Protein 3VN0 (pdb70)

Foldseek 3Di:
DVVVVVVVVVVVVVVVVVVVVVVVVVVVVVVVVVVVVVVVCVVVVNVD/DVVVVVVVVVVVVVVVVVVVVVVVVVVVVVVVVVVVVVVVCVVVPNDPD/DVCVVVVVVVVVVVVVVVVVVVVVVVVVVVVVVVVVVCVVCVVVVNNDD/DVVVVVVVVVVVVVVVVVVVVVVVVVVVVVVVVVVVVVVVCVVVVND

B-factor: mean 20.63, std 8.12, range [6.59, 57.34]

Solvent-accessible surface area: 14002 Å² total; per-residue (Å²): 83,40,108,183,97,4,123,128,33,88,82,50,32,99,99,33,34,46,55,14,113,19,9,84,51,21,12,68,68,40,82,92,77,19,80,155,20,50,110,75,2,148,132,77,51,63,113,108,89,55,117,182,69,17,92,156,18,98,110,61,12,101,111,35,43,61,86,18,119,125,25,78,145,21,12,59,98,36,49,103,50,25,112,122,0,48,128,50,2,138,121,73,59,78,81,66,205,82,60,107,134,42,46,73,116,5,109,93,52,12,106,123,37,45,67,77,8,117,118,25,68,131,44,9,36,100,44,75,105,54,23,87,132,2,47,109,55,0,145,144,63,59,56,87,52,201,75,49,103,164,83,20,95,132,22,98,98,54,32,104,114,23,36,50,72,10,109,18,26,72,44,18,12,62,63,32,96,86,66,21,74,142,24,47,135,69,0,163,150,68,71,63,128

Secondary structure (DSSP, 8-state):
-HHHHHHHHHHHHHHHHHHHHHHHHHHHHHHHHHHHHHHHHHHTT---/--TTHHHHHHHHHHHHHHHHHHHHHHHHHHHHHHHHHHHHHHHTT-S--/-HHHHHHHHHHHHHHHHHHHHHHHHHHHHHHHHHHHHHHHHHHTTSS--/-HHHHHHHHHHHHHHHHHHHHHHHHHHHHHHHHHHHHHHHHHHTT--

Structure (mmCIF, N/CA/C/O backbone):
data_3VN0
#
_entry.id   3VN0
#
_cell.length_a   40.126
_cell.length_b   53.868
_cell.length_c   81.413
_cell.angle_alpha   90.00
_cell.angle_beta   90.00
_cell.angle_gamma   90.00
#
_symmetry.space_group_name_H-M   'P 21 21 21'
#
loop_
_entity.id
_entity.type
_entity.pdbx_description
1 polymer 'Voltage-gated hydrogen channel 1'
2 water water
#
loop_
_atom_site.group_PDB
_atom_site.id
_atom_site.type_symbol
_atom_site.label_atom_id
_atom_site.label_alt_id
_atom_site.label_comp_id
_atom_site.label_asym_id
_atom_site.label_entity_id
_atom_site.label_seq_id
_atom_site.pdbx_PDB_ins_code
_atom_site.Cartn_x
_atom_site.Cartn_y
_atom_site.Cartn_z
_atom_site.occupancy
_atom_site.B_iso_or_equiv
_atom_site.auth_seq_id
_atom_site.auth_comp_id
_atom_site.auth_asym_id
_atom_site.auth_atom_id
_atom_site.pdbx_PDB_model_num
ATOM 1 N N . GLY A 1 1 ? 46.724 60.566 1.664 1.00 26.36 219 GLY A N 1
ATOM 2 C C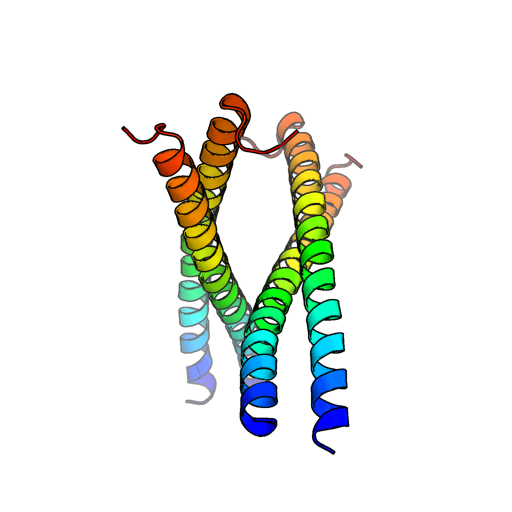A . GLY A 1 1 ? 45.693 60.551 0.600 1.00 24.32 219 GLY A CA 1
ATOM 3 C C . GLY A 1 1 ? 45.050 59.187 0.616 1.00 25.92 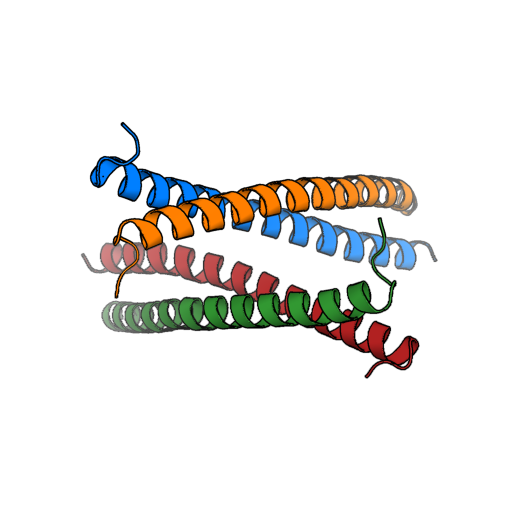219 GLY A C 1
ATOM 4 O O . GLY A 1 1 ? 45.023 58.465 1.662 1.00 23.03 219 GLY A O 1
ATOM 5 N N . SER A 1 2 ? 44.534 58.820 -0.547 1.00 27.10 220 SER A N 1
ATOM 6 C CA . SER A 1 2 ? 43.845 57.573 -0.721 1.00 25.54 220 SER A CA 1
ATOM 7 C C . SER A 1 2 ? 44.744 56.408 -0.415 1.00 24.91 220 SER A C 1
ATOM 8 O O . SER A 1 2 ? 44.228 55.456 0.142 1.00 22.48 220 SER A O 1
ATOM 12 N N . GLU A 1 3 ? 46.054 56.401 -0.698 1.00 24.36 221 GLU A N 1
ATOM 13 C CA . GLU A 1 3 ? 46.870 55.221 -0.440 1.00 23.72 221 GLU A CA 1
ATOM 14 C C . GLU A 1 3 ? 46.944 54.908 1.070 1.00 23.00 221 GLU A C 1
ATOM 15 O O . GLU A 1 3 ? 46.846 53.740 1.506 1.00 20.36 221 GLU A O 1
ATOM 26 N N . ARG A 1 4 ? 47.028 55.941 1.908 1.00 20.67 222 ARG A N 1
ATOM 27 C CA . ARG A 1 4 ? 46.991 55.742 3.359 1.00 22.17 222 ARG A CA 1
ATOM 28 C C . ARG A 1 4 ? 45.644 55.280 3.901 1.00 18.24 222 ARG A C 1
ATOM 29 O O . ARG A 1 4 ? 45.616 54.417 4.814 1.00 18.62 222 ARG A O 1
ATOM 37 N N . GLN A 1 5 ? 44.572 55.760 3.308 1.00 18.07 223 GLN A N 1
ATOM 38 C CA . GLN A 1 5 ? 43.239 55.334 3.706 1.00 18.07 223 GLN A CA 1
ATOM 39 C C . GLN A 1 5 ? 43.097 53.869 3.345 1.00 16.57 223 GLN A C 1
ATOM 40 O O . GLN A 1 5 ? 42.505 53.095 4.110 1.00 14.75 223 GLN A O 1
ATOM 46 N N . ILE A 1 6 ? 43.546 53.496 2.135 1.00 15.08 224 ILE A N 1
ATOM 47 C CA . ILE A 1 6 ? 43.461 52.109 1.709 1.00 15.27 224 ILE A CA 1
ATOM 48 C C . ILE A 1 6 ? 44.263 51.215 2.622 1.00 14.99 224 ILE A C 1
ATOM 49 O O . ILE A 1 6 ? 43.782 50.126 3.027 1.00 13.96 224 ILE A O 1
ATOM 54 N N . LEU A 1 7 ? 45.494 51.578 3.032 1.00 15.08 225 LEU A N 1
ATOM 55 C C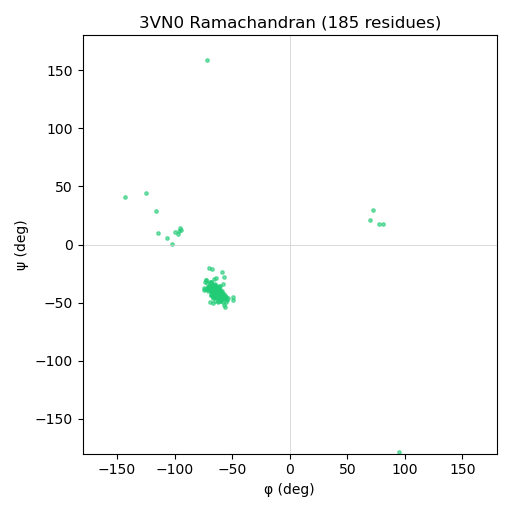A . LEU A 1 7 ? 46.275 50.735 3.893 1.00 14.80 225 LEU A CA 1
ATOM 56 C C . LEU A 1 7 ? 45.579 50.488 5.260 1.00 13.49 225 LEU A C 1
ATOM 57 O O . LEU A 1 7 ? 45.582 49.353 5.770 1.00 14.09 225 LEU A O 1
ATOM 62 N N . ARG A 1 8 ? 44.978 51.536 5.800 1.00 14.03 226 ARG A N 1
ATOM 63 C CA . ARG A 1 8 ? 44.243 51.421 7.028 1.00 14.32 226 ARG A CA 1
ATOM 64 C C . ARG A 1 8 ? 43.018 50.539 6.870 1.00 12.89 226 ARG A C 1
ATOM 65 O O . ARG A 1 8 ? 42.754 49.687 7.749 1.00 12.72 226 ARG A O 1
ATOM 73 N N . LEU A 1 9 ? 42.280 50.655 5.757 1.00 12.05 227 LEU A N 1
ATOM 74 C CA . LEU A 1 9 ? 41.158 49.785 5.553 1.00 12.45 227 LEU A CA 1
ATOM 75 C C . LEU A 1 9 ? 41.578 48.354 5.414 1.00 12.11 227 LEU A C 1
ATOM 76 O O . LEU A 1 9 ? 40.858 47.455 5.888 1.00 12.09 227 LEU A O 1
ATOM 81 N N . LYS A 1 10 ? 42.736 48.072 4.786 1.00 12.20 228 LYS A N 1
ATOM 82 C CA . LYS A 1 10 ? 43.231 46.726 4.664 1.00 11.95 228 LYS A CA 1
ATOM 83 C C . LYS A 1 10 ? 43.678 46.153 6.019 1.00 12.01 228 LYS A C 1
ATOM 84 O O . LYS A 1 10 ? 43.423 44.990 6.290 1.00 13.39 228 LYS A O 1
ATOM 90 N N . GLN A 1 11 ? 44.248 46.995 6.863 1.00 12.78 229 GLN A N 1
ATOM 91 C CA . GLN A 1 11 ? 44.622 46.570 8.220 1.00 12.36 229 GLN A CA 1
ATOM 92 C C . GLN A 1 11 ? 43.371 46.161 9.001 1.00 12.20 229 GLN A C 1
ATOM 93 O O . GLN A 1 11 ? 43.324 45.114 9.638 1.00 12.59 229 GLN A O 1
ATOM 99 N N . ILE A 1 12 ? 42.336 47.031 8.954 1.00 11.12 230 ILE A N 1
ATOM 100 C CA . ILE A 1 12 ? 41.081 46.697 9.660 1.00 11.69 230 ILE A CA 1
ATOM 101 C C . ILE A 1 12 ? 40.517 45.426 9.064 1.00 11.65 230 ILE A C 1
ATOM 102 O O . ILE A 1 12 ? 40.022 44.527 9.805 1.00 11.20 230 ILE A O 1
ATOM 107 N N . ASN A 1 13 ? 40.486 45.291 7.751 1.00 11.30 231 ASN A N 1
ATOM 108 C CA . ASN A 1 13 ? 39.982 44.103 7.119 1.00 11.83 231 ASN A CA 1
ATOM 109 C C . ASN A 1 13 ? 40.696 42.821 7.602 1.00 12.36 231 ASN A C 1
ATOM 110 O O . ASN A 1 13 ? 40.005 41.835 7.936 1.00 11.97 231 ASN A O 1
ATOM 115 N N . ILE A 1 14 ? 42.040 42.823 7.656 1.00 12.99 232 ILE A N 1
ATOM 116 C CA . ILE A 1 14 ? 42.659 41.592 8.128 1.00 12.97 232 ILE A CA 1
ATOM 117 C C . ILE A 1 14 ? 42.361 41.380 9.600 1.00 13.56 232 ILE A C 1
ATOM 118 O O . ILE A 1 14 ? 42.249 40.197 10.019 1.00 13.80 232 ILE A O 1
ATOM 127 N N . GLN A 1 15 ? 42.228 42.418 10.433 1.00 13.00 233 GLN A N 1
ATOM 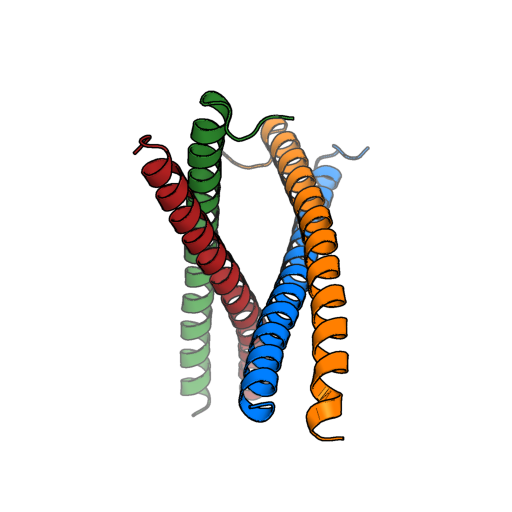128 C CA . GLN A 1 15 ? 41.902 42.196 11.875 1.00 13.42 233 GLN A CA 1
ATOM 129 C C . GLN A 1 15 ? 40.553 41.561 11.934 1.00 11.79 233 GLN A C 1
ATOM 130 O O . GLN A 1 15 ? 40.363 40.587 12.678 1.00 12.33 233 GLN A O 1
ATOM 136 N N . LEU A 1 16 ? 39.558 42.016 11.165 1.00 10.89 234 LEU A N 1
ATOM 137 C CA . LEU A 1 16 ? 38.237 41.410 11.206 1.00 11.22 234 LEU A CA 1
ATOM 138 C C . LEU A 1 16 ? 38.265 39.969 10.692 1.00 11.16 234 LEU A C 1
ATOM 139 O O . LEU A 1 16 ? 37.616 39.109 11.318 1.00 11.54 234 LEU A O 1
ATOM 144 N N . ALA A 1 17 ? 38.962 39.707 9.586 1.00 10.90 235 ALA A N 1
ATOM 145 C CA . ALA A 1 17 ? 38.988 38.389 9.034 1.00 11.89 235 ALA A CA 1
ATOM 146 C C . ALA A 1 17 ? 39.669 37.444 10.015 1.00 11.78 235 ALA A C 1
ATOM 147 O O . ALA A 1 17 ? 39.255 36.273 10.138 1.00 12.00 235 ALA A O 1
ATOM 149 N N . THR A 1 18 ? 40.669 37.928 10.755 1.00 11.54 236 THR A N 1
ATOM 150 C CA . THR A 1 18 ? 41.353 37.067 11.732 1.00 12.54 236 THR A CA 1
ATOM 151 C C . THR A 1 18 ? 40.441 36.756 12.829 1.00 12.58 236 THR A C 1
ATOM 152 O O . THR A 1 18 ? 40.399 35.631 13.362 1.00 12.22 236 THR A O 1
ATOM 156 N N . LYS A 1 19 ? 39.681 37.706 13.341 1.00 12.36 237 LYS A N 1
ATOM 157 C CA . LYS A 1 19 ? 38.738 37.427 14.392 1.00 11.92 237 LYS A CA 1
ATOM 158 C C . LYS A 1 19 ? 37.678 36.448 13.963 1.00 11.27 237 LYS A C 1
ATOM 159 O O . LYS A 1 19 ? 37.321 35.528 14.741 1.00 11.73 237 LYS A O 1
ATOM 165 N N . ILE A 1 20 ? 37.171 36.524 12.742 1.00 11.22 238 ILE A N 1
ATOM 166 C CA . ILE A 1 20 ? 36.208 35.547 12.243 1.00 11.60 238 ILE A CA 1
ATOM 167 C C . ILE A 1 20 ? 36.857 34.174 12.195 1.00 11.07 238 ILE A C 1
ATOM 168 O O . ILE A 1 20 ? 36.208 33.209 12.658 1.00 12.37 238 ILE A O 1
ATOM 173 N N . GLN A 1 21 ? 38.062 34.066 11.718 1.00 11.19 239 GLN A N 1
ATOM 174 C CA . GLN A 1 21 ? 38.695 32.721 11.704 1.00 12.29 239 GLN A CA 1
ATOM 175 C C . GLN A 1 21 ? 38.839 32.232 13.091 1.00 12.69 239 GLN A C 1
ATOM 176 O O . GLN A 1 21 ? 38.651 31.000 13.331 1.00 12.76 239 GLN A O 1
ATOM 182 N N . HIS A 1 22 ? 39.164 33.067 14.059 1.00 11.35 240 HIS A N 1
ATOM 183 C CA . HIS A 1 22 ? 39.267 32.589 15.427 1.00 11.93 240 HIS A CA 1
ATOM 184 C C . HIS A 1 22 ? 37.935 32.144 15.918 1.00 12.13 240 HIS A C 1
ATOM 185 O O . HIS A 1 22 ? 37.860 31.057 16.605 1.00 12.97 240 HIS A O 1
ATOM 192 N N . LEU A 1 23 ? 36.852 32.901 15.781 1.00 11.31 241 LEU A N 1
ATOM 193 C CA . LEU A 1 23 ? 35.582 32.451 16.241 1.00 12.38 241 LEU A CA 1
ATOM 194 C C . LEU A 1 23 ? 35.120 31.186 15.528 1.00 11.66 241 LEU A C 1
ATOM 195 O O . LEU A 1 23 ? 34.471 30.341 16.208 1.00 13.12 241 LEU A O 1
ATOM 200 N N . GLU A 1 24 ? 35.387 30.986 14.268 1.00 11.85 242 GLU A N 1
ATOM 201 C CA . GLU A 1 24 ? 34.977 29.732 13.644 1.00 12.06 242 GLU A CA 1
ATOM 202 C C . GLU A 1 24 ? 35.775 28.628 14.267 1.00 12.13 242 GLU A C 1
ATOM 203 O O . GLU A 1 24 ? 35.230 27.518 14.517 1.00 12.55 242 GLU A O 1
ATOM 209 N N . PHE A 1 25 ? 37.098 28.774 14.470 1.00 11.68 243 PHE A N 1
ATOM 210 C CA . PHE A 1 25 ? 37.883 27.700 15.079 1.00 10.75 243 PHE A CA 1
ATOM 211 C C . PHE A 1 25 ? 37.418 27.424 16.499 1.00 11.59 243 PHE A C 1
ATOM 212 O O . PHE A 1 25 ? 37.179 26.232 16.845 1.00 11.84 243 PHE A O 1
ATOM 220 N N . SER A 1 26 ? 37.199 28.440 17.313 1.00 12.39 244 SER A N 1
ATOM 221 C CA . SER A 1 26 ? 36.781 28.206 18.699 1.00 13.47 244 SER A CA 1
ATOM 222 C C . SER A 1 26 ? 35.413 27.646 18.787 1.00 13.13 244 SER A C 1
ATOM 223 O O . SER A 1 26 ? 35.142 26.803 19.675 1.00 14.80 244 SER A O 1
ATOM 228 N N . SER A 1 27 ? 34.537 27.979 17.896 1.00 14.02 245 SER A N 1
ATOM 229 C CA . SER A 1 27 ? 33.197 27.441 17.929 1.00 15.24 245 SER A CA 1
ATOM 230 C C . SER A 1 27 ? 33.217 25.992 17.578 1.00 13.14 245 SER A C 1
ATOM 231 O O . SER A 1 27 ? 32.445 25.203 18.193 1.00 13.28 245 SER A O 1
ATOM 234 N N . SER A 1 28 ? 34.066 25.561 16.654 1.00 13.19 246 SER A N 1
ATOM 235 C CA . SER A 1 28 ? 34.171 24.163 16.327 1.00 12.73 246 SER A CA 1
ATOM 236 C C . SER A 1 28 ? 34.780 23.400 17.487 1.00 12.06 246 SER A C 1
ATOM 237 O O . SER A 1 28 ? 34.314 22.280 17.805 1.00 12.40 246 SER A O 1
ATOM 240 N N . GLU A 1 29 ? 35.744 23.951 18.189 1.00 11.60 247 GLU A N 1
ATOM 241 C CA . GLU A 1 29 ? 36.233 23.324 19.389 1.00 11.97 247 GLU A CA 1
ATOM 242 C C . GLU A 1 29 ? 35.131 23.132 20.406 1.00 12.17 247 GLU A C 1
ATOM 243 O O . GLU A 1 29 ? 35.035 22.091 21.075 1.00 12.41 247 GLU A O 1
ATOM 249 N N . LYS A 1 30 ? 34.279 24.116 20.584 1.00 12.24 248 LYS A N 1
ATOM 250 C CA . LYS A 1 30 ? 33.165 24.035 21.539 1.00 12.78 248 LYS A CA 1
ATOM 251 C C . LYS A 1 30 ? 32.194 22.964 21.123 1.00 13.10 248 LYS A C 1
ATOM 252 O O . LYS A 1 30 ? 31.688 22.260 21.990 1.00 12.47 248 LYS A O 1
ATOM 258 N N . GLU A 1 31 ? 31.924 22.802 19.828 1.00 11.98 249 GLU A N 1
ATOM 259 C CA . GLU A 1 31 ? 31.006 21.736 19.383 1.00 12.46 249 GLU A CA 1
ATOM 260 C C . GLU A 1 31 ? 31.609 20.409 19.706 1.00 13.19 249 GLU A C 1
ATOM 261 O O . GLU A 1 31 ? 30.904 19.462 20.085 1.00 13.62 249 GLU A O 1
ATOM 272 N N . GLN A 1 32 ? 32.945 20.240 19.611 1.00 12.46 250 GLN A N 1
ATOM 273 C CA . GLN A 1 32 ? 33.554 19.006 19.985 1.00 12.79 250 GLN A CA 1
ATOM 274 C C . GLN A 1 32 ? 33.475 18.758 21.495 1.00 12.42 250 GLN A C 1
ATOM 275 O O . GLN A 1 32 ? 33.188 17.638 21.932 1.00 13.21 250 GLN A O 1
ATOM 286 N N . GLU A 1 33 ? 33.664 19.798 22.293 1.00 12.98 251 GLU A N 1
ATOM 287 C CA . GLU A 1 33 ? 33.509 19.706 23.750 1.00 12.80 251 GLU A CA 1
ATOM 288 C C . GLU A 1 33 ? 32.059 19.258 24.071 1.00 12.77 251 GLU A C 1
ATOM 289 O O . GLU A 1 33 ? 31.841 18.354 24.910 1.00 13.30 251 GLU A O 1
ATOM 295 N N . ILE A 1 34 ? 31.044 19.818 23.385 1.00 11.94 252 ILE A N 1
ATOM 296 C CA . ILE A 1 34 ? 29.628 19.426 23.594 1.00 12.38 252 ILE A CA 1
ATOM 297 C C . ILE A 1 34 ? 29.459 17.938 23.239 1.00 13.37 252 ILE A C 1
ATOM 298 O O . ILE A 1 34 ? 28.823 17.197 24.004 1.00 13.41 252 ILE A O 1
ATOM 303 N N . GLU A 1 35 ? 29.998 17.471 22.113 1.00 12.29 253 GLU A N 1
ATOM 304 C CA . GLU A 1 35 ? 29.878 16.077 21.709 1.00 12.17 253 GLU A CA 1
ATOM 305 C C . GLU A 1 35 ? 30.494 15.199 22.795 1.00 12.29 253 GLU A C 1
ATOM 306 O O . GLU A 1 35 ? 29.874 14.215 23.229 1.00 13.85 253 GLU A O 1
ATOM 312 N N . ARG A 1 36 ? 31.634 15.552 23.332 1.00 13.83 254 ARG A N 1
ATOM 313 C CA . ARG A 1 36 ? 32.247 14.703 24.343 1.00 14.87 254 ARG A CA 1
ATOM 314 C C . ARG A 1 36 ? 31.455 14.688 25.620 1.00 13.24 254 ARG A C 1
ATOM 315 O O . ARG A 1 36 ? 31.315 13.628 26.270 1.00 14.17 254 ARG A O 1
ATOM 337 N N . LEU A 1 37 ? 30.902 15.792 26.047 1.00 14.22 255 LEU A N 1
ATOM 338 C CA . LEU A 1 37 ? 30.048 15.854 27.240 1.00 14.13 255 LEU A CA 1
ATOM 339 C C . LEU A 1 37 ? 28.758 15.057 27.026 1.00 14.31 255 LEU A C 1
ATOM 340 O O . LEU A 1 37 ? 28.314 14.262 27.915 1.00 15.14 255 LEU A O 1
ATOM 345 N N . ASN A 1 38 ? 28.181 15.152 25.837 1.00 14.67 256 ASN A N 1
ATOM 346 C CA . ASN A 1 38 ? 26.987 14.359 25.535 1.00 14.88 256 ASN A CA 1
ATOM 347 C C . ASN A 1 38 ? 27.304 12.890 25.563 1.00 15.72 256 ASN A C 1
ATOM 348 O O . ASN A 1 38 ? 26.461 12.104 26.076 1.00 16.18 256 ASN A O 1
ATOM 353 N N . LYS A 1 39 ? 28.467 12.470 25.071 1.00 15.13 257 LYS A N 1
ATOM 354 C CA . LYS A 1 39 ? 28.790 11.026 25.055 1.00 16.82 257 LYS A CA 1
ATOM 355 C C . LYS A 1 39 ? 28.938 10.580 26.495 1.00 17.61 257 LYS A C 1
ATOM 356 O O . LYS A 1 39 ? 28.476 9.468 26.875 1.00 19.08 257 LYS A O 1
ATOM 362 N N . LEU A 1 40 ? 29.549 11.344 27.371 1.00 15.86 258 LEU A N 1
ATOM 363 C CA . LEU A 1 40 ? 29.673 10.906 28.737 1.00 17.88 258 LEU A CA 1
ATOM 364 C C . LEU A 1 40 ? 28.306 10.830 29.402 1.00 18.06 258 LEU A C 1
ATOM 365 O O . LEU A 1 40 ? 28.039 9.842 30.130 1.00 17.50 258 LEU A O 1
ATOM 370 N N . LEU A 1 41 ? 27.356 11.730 29.113 1.00 16.90 259 LEU A N 1
ATOM 371 C CA . LEU A 1 41 ? 26.011 11.635 29.678 1.00 17.87 259 LEU A CA 1
ATOM 372 C C . LEU A 1 41 ? 25.287 10.404 29.153 1.00 18.60 259 LEU A C 1
ATOM 373 O O . LEU A 1 41 ? 24.625 9.655 29.962 1.00 19.31 259 LEU A O 1
ATOM 378 N N . LYS A 1 42 ? 25.405 10.126 27.868 1.00 18.45 260 LYS A N 1
ATOM 379 C CA . LYS A 1 42 ? 24.724 8.970 27.283 1.00 19.85 260 LYS A CA 1
ATOM 380 C C . LYS A 1 42 ? 25.296 7.762 28.038 1.00 20.34 260 LYS A C 1
ATOM 381 O O . LYS A 1 42 ? 24.520 6.815 28.404 1.00 20.96 260 LYS A O 1
ATOM 387 N N . GLN A 1 43 ? 26.602 7.669 28.230 1.00 19.71 261 GLN A N 1
ATOM 388 C CA . GLN A 1 43 ? 27.284 6.426 28.752 1.00 22.34 261 GLN A CA 1
ATOM 389 C C . GLN A 1 43 ? 26.837 6.203 30.141 1.00 22.81 261 GLN A C 1
ATOM 390 O O . GLN A 1 43 ? 26.819 5.016 30.551 1.00 25.90 261 GLN A O 1
ATOM 396 N N . ASN A 1 44 ? 26.487 7.235 30.902 1.00 22.95 262 ASN A N 1
ATOM 397 C CA . ASN A 1 44 ? 26.057 7.082 32.257 1.00 22.00 262 ASN A CA 1
ATOM 398 C C . ASN A 1 44 ? 24.554 7.021 32.452 1.00 24.75 262 ASN A C 1
ATOM 399 O O . ASN A 1 44 ? 24.046 7.171 33.593 1.00 26.70 262 ASN A O 1
ATOM 404 N N . GLY A 1 45 ? 23.830 6.817 31.341 1.00 24.15 263 GLY A N 1
ATOM 405 C CA . GLY A 1 45 ? 22.358 6.643 31.334 1.00 25.24 263 GLY A CA 1
ATOM 406 C C . GLY A 1 45 ? 21.555 7.919 31.616 1.00 24.43 263 GLY A C 1
ATOM 407 O O . GLY A 1 45 ? 20.381 7.853 32.027 1.00 26.24 263 GLY A O 1
ATOM 408 N N . LEU A 1 46 ? 22.092 9.081 31.243 1.00 22.13 264 LEU A N 1
ATOM 409 C CA . LEU A 1 46 ? 21.430 10.393 31.490 1.00 22.90 264 LEU A CA 1
ATOM 410 C C . LEU A 1 46 ? 20.871 10.968 30.191 1.00 22.48 264 LEU A C 1
ATOM 411 O O . LEU A 1 46 ? 20.445 12.162 30.176 1.00 23.87 264 LEU A O 1
ATOM 416 N N . LEU A 1 47 ? 20.953 10.206 29.117 1.00 23.07 265 LEU A N 1
ATOM 417 C CA . LEU A 1 47 ? 20.387 10.709 27.846 1.00 25.54 265 LEU A CA 1
ATOM 418 C C . LEU A 1 47 ? 19.377 9.638 27.354 1.00 28.58 265 LEU A C 1
ATOM 419 O O . LEU A 1 47 ? 19.331 9.305 26.198 1.00 31.00 265 LEU A O 1
ATOM 424 N N . GLY A 1 48 ? 18.553 9.130 28.277 1.00 23.66 266 GLY A N 1
ATOM 425 C CA . GLY A 1 48 ? 17.608 7.981 28.011 1.00 25.45 266 GLY A CA 1
ATOM 426 C C . GLY A 1 48 ? 18.323 6.653 27.770 1.00 28.25 266 GLY A C 1
ATOM 427 O O . GLY A 1 48 ? 19.321 6.323 28.442 1.00 30.46 266 GLY A O 1
ATOM 428 N N . GLY B 1 1 ? 70.242 13.689 13.123 1.00 31.88 219 GLY C N 1
ATOM 429 C CA . GLY B 1 1 ? 69.648 12.462 12.467 1.00 30.71 219 GLY C CA 1
ATOM 430 C C . GLY B 1 1 ? 68.172 12.255 12.874 1.00 29.19 219 GLY C C 1
ATOM 431 O O . GLY B 1 1 ? 67.505 13.205 13.438 1.00 29.27 219 GLY C O 1
ATOM 432 N N . SER B 1 2 ? 67.640 11.069 12.559 1.00 32.00 220 SER C N 1
ATOM 433 C CA . SER B 1 2 ? 66.186 10.872 12.779 1.00 29.52 220 SER C CA 1
ATOM 434 C C . SER B 1 2 ? 65.949 10.836 14.281 1.00 26.28 220 SER C C 1
ATOM 435 O O . SER B 1 2 ? 64.927 11.338 14.765 1.00 23.70 220 SER C O 1
ATOM 440 N N . GLU B 1 3 ? 66.870 10.341 15.060 1.00 22.38 221 GLU C N 1
ATOM 441 C CA . GLU B 1 3 ? 66.747 10.291 16.465 1.00 22.51 221 GLU C CA 1
ATOM 442 C C . GLU B 1 3 ? 66.692 11.688 17.042 1.00 20.33 221 GLU C C 1
ATOM 443 O O . GLU B 1 3 ? 65.830 11.951 17.892 1.00 18.57 221 GLU C O 1
ATOM 454 N N . ARG B 1 4 ? 67.509 12.630 16.547 1.00 20.08 222 ARG C N 1
ATOM 455 C CA . ARG B 1 4 ? 67.478 14.009 17.028 1.00 18.63 222 ARG C CA 1
ATOM 456 C C . ARG B 1 4 ? 66.070 14.535 16.851 1.00 18.11 222 ARG C C 1
ATOM 457 O O . ARG B 1 4 ? 65.507 15.179 17.753 1.00 16.38 222 ARG C O 1
ATOM 465 N N . GLN B 1 5 ? 65.525 14.408 15.660 1.00 18.09 223 GLN C N 1
ATOM 466 C CA . GLN B 1 5 ? 64.272 14.957 15.369 1.00 18.89 223 GLN C CA 1
ATOM 467 C C . GLN B 1 5 ? 63.096 14.360 16.154 1.00 16.28 223 GLN C C 1
ATOM 468 O O . GLN B 1 5 ? 62.216 15.065 16.604 1.00 15.51 223 GLN C O 1
ATOM 479 N N . ILE B 1 6 ? 63.115 13.040 16.368 1.00 15.83 224 ILE C N 1
ATOM 480 C CA . ILE B 1 6 ? 62.120 12.381 17.208 1.00 16.01 224 ILE C CA 1
ATOM 481 C C . ILE B 1 6 ? 62.155 12.909 18.608 1.00 13.78 224 ILE C C 1
ATOM 482 O O . ILE B 1 6 ? 61.112 13.305 19.162 1.00 14.00 224 ILE C O 1
ATOM 487 N N . LEU B 1 7 ? 63.350 12.988 19.213 1.00 14.03 225 LEU C N 1
ATOM 488 C CA . LEU B 1 7 ? 63.412 13.477 20.577 1.00 13.70 225 LEU C CA 1
ATOM 489 C C . LEU B 1 7 ? 62.999 14.937 20.689 1.00 12.73 225 LEU C C 1
ATOM 490 O O . LEU B 1 7 ? 62.299 15.306 21.610 1.00 13.15 225 LEU C O 1
ATOM 495 N N . ARG B 1 8 ? 63.442 15.725 19.698 1.00 12.87 226 ARG C N 1
ATOM 496 C CA . ARG B 1 8 ? 63.106 17.154 19.724 1.00 14.27 226 ARG C CA 1
ATOM 497 C C . ARG B 1 8 ? 61.604 17.387 19.602 1.00 12.85 226 ARG C C 1
ATOM 498 O O . ARG B 1 8 ? 61.043 18.156 20.382 1.00 13.42 226 ARG C O 1
ATOM 506 N N . LEU B 1 9 ? 60.993 16.603 18.748 1.00 14.15 227 LEU C N 1
ATOM 507 C CA . LEU B 1 9 ? 59.546 16.755 18.580 1.00 14.04 227 LEU C CA 1
ATOM 508 C C . LEU B 1 9 ? 58.786 16.177 19.762 1.00 14.86 227 LEU C C 1
ATOM 509 O O . LEU B 1 9 ? 57.756 16.756 20.128 1.00 14.00 227 LEU C O 1
ATOM 514 N N . LYS B 1 10 ? 59.213 15.061 20.351 1.00 13.01 228 LYS C N 1
ATOM 515 C CA . LYS B 1 10 ? 58.552 14.569 21.552 1.00 13.46 228 LYS C CA 1
ATOM 516 C C . LYS B 1 10 ? 58.528 15.644 22.606 1.00 12.69 228 LYS C C 1
ATOM 517 O O . LYS B 1 10 ? 57.496 15.917 23.270 1.00 13.74 228 LYS C O 1
ATOM 523 N N . GLN B 1 11 ? 59.682 16.277 22.885 1.00 13.45 229 GLN C N 1
ATOM 524 C CA . GLN B 1 11 ? 59.755 17.305 23.881 1.00 14.31 229 GLN C CA 1
ATOM 525 C C . GLN B 1 11 ? 58.955 18.500 23.532 1.00 15.17 229 GLN C C 1
ATOM 526 O O . GLN B 1 11 ? 58.266 19.041 24.427 1.00 14.97 229 GLN C O 1
ATOM 532 N N . ILE B 1 12 ? 59.043 18.978 22.286 1.00 13.87 230 ILE C N 1
ATOM 533 C CA . ILE B 1 12 ? 58.263 20.155 21.921 1.00 15.59 230 ILE C CA 1
ATOM 534 C C . ILE B 1 12 ? 56.768 19.877 22.081 1.00 14.15 230 ILE C C 1
ATOM 535 O O . ILE B 1 12 ? 56.063 20.742 22.615 1.00 15.06 230 ILE C O 1
ATOM 540 N N . ASN B 1 13 ? 56.323 18.701 21.728 1.00 12.63 231 ASN C N 1
ATOM 541 C CA . ASN B 1 13 ? 54.873 18.372 21.852 1.00 13.62 231 ASN C CA 1
ATOM 542 C C . ASN B 1 13 ? 54.465 18.313 23.300 1.00 12.44 231 ASN C C 1
ATOM 543 O O . ASN B 1 13 ? 53.370 18.780 23.654 1.00 13.00 231 ASN C O 1
ATOM 548 N N . ILE B 1 14 ? 55.280 17.834 24.223 1.00 12.28 232 ILE C N 1
ATOM 549 C CA . ILE B 1 14 ? 54.983 17.900 25.639 1.00 11.63 232 ILE C CA 1
ATOM 550 C C . ILE B 1 14 ? 54.895 19.312 26.107 1.00 11.47 232 ILE C C 1
ATOM 551 O O . ILE B 1 14 ? 53.938 19.698 26.862 1.00 12.06 232 ILE C O 1
ATOM 556 N N . GLN B 1 15 ? 55.810 20.160 25.692 1.00 11.75 233 GLN C N 1
ATOM 557 C CA . GLN B 1 15 ? 55.744 21.561 26.093 1.00 12.63 233 GLN C CA 1
ATOM 558 C C . GLN B 1 15 ? 54.519 22.259 25.508 1.00 12.50 233 GLN C C 1
ATOM 559 O O . GLN B 1 15 ? 53.927 23.095 26.221 1.00 12.58 233 GLN C O 1
ATOM 570 N N . LEU B 1 16 ? 54.131 21.942 24.304 1.00 11.65 234 LEU C N 1
ATOM 571 C CA . LEU B 1 16 ? 52.903 22.570 23.751 1.00 12.27 234 LEU C CA 1
ATOM 572 C C . LEU B 1 16 ? 51.712 22.086 24.503 1.00 11.30 234 LEU C C 1
ATOM 573 O O . LEU B 1 16 ? 50.785 22.841 24.747 1.00 13.33 234 LEU C O 1
ATOM 578 N N . ALA B 1 17 ? 51.642 20.808 24.814 1.00 11.45 235 ALA C N 1
ATOM 579 C CA . ALA B 1 17 ? 50.517 20.279 25.547 1.00 11.11 235 ALA C CA 1
ATOM 580 C C . ALA B 1 17 ? 50.348 20.969 26.894 1.00 11.80 235 ALA C C 1
ATOM 581 O O . ALA B 1 17 ? 49.222 21.225 27.317 1.00 12.07 235 ALA C O 1
ATOM 583 N N . THR B 1 18 ? 51.447 21.248 27.566 1.00 11.99 236 THR C N 1
ATOM 584 C CA . THR B 1 18 ? 51.440 21.925 28.875 1.00 13.22 236 THR C CA 1
ATOM 585 C C . THR B 1 18 ? 51.044 23.398 28.659 1.00 12.62 236 THR C C 1
ATOM 586 O O . THR B 1 18 ? 50.244 23.943 29.461 1.00 12.98 236 THR C O 1
ATOM 590 N N . LYS B 1 19 ? 51.509 24.017 27.638 1.00 13.20 237 LYS C N 1
ATOM 591 C CA . LYS B 1 19 ? 51.183 25.425 27.361 1.00 14.70 237 LYS C CA 1
ATOM 592 C C . LYS B 1 19 ? 49.675 25.549 27.079 1.00 12.96 237 LYS C C 1
ATOM 593 O O . LYS B 1 19 ? 49.091 26.571 27.515 1.00 14.32 237 LYS C O 1
ATOM 599 N N . ILE B 1 20 ? 49.041 24.599 26.448 1.00 12.36 238 ILE C N 1
ATOM 600 C CA . ILE B 1 20 ? 47.553 24.619 26.253 1.00 11.79 238 ILE C CA 1
ATOM 601 C C . ILE B 1 20 ? 46.935 24.675 27.647 1.00 12.32 238 ILE C C 1
ATOM 602 O O . ILE B 1 20 ? 45.958 25.465 27.868 1.00 12.51 238 ILE C O 1
ATOM 607 N N . GLN B 1 21 ? 47.374 23.847 28.594 1.00 11.79 239 GLN C N 1
ATOM 608 C CA . GLN B 1 21 ? 46.768 23.877 29.931 1.00 11.84 239 GLN C CA 1
ATOM 609 C C . GLN B 1 21 ? 46.969 25.256 30.572 1.00 13.70 239 GLN C C 1
ATOM 610 O O . GLN B 1 21 ? 46.017 25.800 31.215 1.00 14.74 239 GLN C O 1
ATOM 616 N N . HIS B 1 22 ? 48.123 25.850 30.409 1.00 13.13 240 HIS C N 1
ATOM 617 C CA . HIS B 1 22 ? 48.302 27.203 31.051 1.00 14.74 240 HIS C CA 1
ATOM 618 C C . HIS B 1 22 ? 47.473 28.236 30.332 1.00 13.73 240 HIS C C 1
ATOM 619 O O . HIS B 1 22 ? 46.910 29.146 31.027 1.00 15.29 240 HIS C O 1
ATOM 626 N N . LEU B 1 23 ? 47.312 28.200 29.025 1.00 14.20 241 LEU C N 1
ATOM 627 C CA . LEU B 1 23 ? 46.494 29.165 28.317 1.00 13.90 241 LEU C CA 1
ATOM 628 C C . LEU B 1 23 ? 45.001 28.958 28.603 1.00 16.09 241 LEU C C 1
ATOM 629 O O . LEU B 1 23 ? 44.283 29.984 28.676 1.00 16.94 241 LEU C O 1
ATOM 634 N N . GLU B 1 24 ? 44.521 27.762 28.749 1.00 13.82 242 GLU C N 1
ATOM 635 C CA . GLU B 1 24 ? 43.114 27.511 29.175 1.00 15.08 242 GLU C CA 1
ATOM 636 C C . GLU B 1 24 ? 42.916 28.190 30.521 1.00 16.40 242 GLU C C 1
ATOM 637 O O . GLU B 1 24 ? 41.938 28.911 30.716 1.00 17.44 242 GLU C O 1
ATOM 643 N N . PHE B 1 25 ? 43.859 28.036 31.440 1.00 14.83 243 PHE C N 1
ATOM 644 C CA . PHE B 1 25 ? 43.721 28.562 32.782 1.00 15.23 243 PHE C CA 1
ATOM 645 C C . PHE B 1 25 ? 43.769 30.106 32.691 1.00 17.73 243 PHE C C 1
ATOM 646 O O . PHE B 1 25 ? 42.843 30.761 33.292 1.00 18.29 243 PHE C O 1
ATOM 654 N N . SER B 1 26 ? 44.628 30.674 31.848 1.00 17.95 244 SER C N 1
ATOM 655 C CA . SER B 1 26 ? 44.663 32.158 31.735 1.00 18.92 244 SER C CA 1
ATOM 656 C C . SER B 1 26 ? 43.381 32.688 31.170 1.00 19.21 244 SER C C 1
ATOM 657 O O . SER B 1 26 ? 42.808 33.709 31.642 1.00 17.33 244 SER C O 1
ATOM 662 N N . SER B 1 27 ? 42.830 32.075 30.168 1.00 19.21 245 SER C N 1
ATOM 663 C CA . SER B 1 27 ? 41.609 32.485 29.582 1.00 20.00 245 SER C CA 1
ATOM 664 C C . SER B 1 27 ? 40.478 32.424 30.606 1.00 21.14 245 SER C C 1
ATOM 665 O O . SER B 1 27 ? 39.668 33.420 30.639 1.00 20.41 245 SER C O 1
ATOM 668 N N . SER B 1 28 ? 40.375 31.379 31.394 1.00 16.81 246 SER C N 1
ATOM 669 C CA . SER B 1 28 ? 39.254 31.224 32.328 1.00 18.91 246 SER C CA 1
ATOM 670 C C . SER B 1 28 ? 39.422 32.272 33.438 1.00 18.60 246 SER C C 1
ATOM 671 O O . SER B 1 28 ? 38.408 32.850 33.927 1.00 19.49 246 SER C O 1
ATOM 674 N N . GLU B 1 29 ? 40.630 32.544 33.884 1.00 16.57 247 GLU C N 1
ATOM 675 C CA . GLU B 1 29 ? 40.849 33.540 34.929 1.00 15.79 247 GLU C CA 1
ATOM 676 C C . GLU B 1 29 ? 40.443 34.916 34.404 1.00 16.15 247 GLU C C 1
ATOM 677 O O . GLU B 1 29 ? 39.747 35.659 35.137 1.00 15.28 247 GLU C O 1
ATOM 683 N N . LYS B 1 30 ? 40.750 35.239 33.168 1.00 15.48 248 LYS C N 1
ATOM 684 C CA . LYS B 1 30 ? 40.348 36.514 32.591 1.00 14.54 248 LYS C CA 1
ATOM 685 C C . LYS B 1 30 ? 38.863 36.596 32.404 1.00 15.06 248 LYS C C 1
ATOM 686 O O . LYS B 1 30 ? 38.283 37.664 32.642 1.00 15.91 248 LYS C O 1
ATOM 692 N N . GLU B 1 31 ? 38.192 35.529 32.077 1.00 15.39 249 GLU C N 1
ATOM 693 C CA . GLU B 1 31 ? 36.728 35.498 31.949 1.00 17.38 249 GLU C CA 1
ATOM 694 C C . GLU B 1 31 ? 36.111 35.874 33.292 1.00 17.94 249 GLU C C 1
ATOM 695 O O . GLU B 1 31 ? 35.138 36.667 33.345 1.00 16.20 249 GLU C O 1
ATOM 705 N N . GLN B 1 32 ? 36.664 35.396 34.394 1.00 15.48 250 GLN C N 1
ATOM 706 C CA . GLN B 1 32 ? 36.059 35.705 35.702 1.00 17.03 250 GLN C CA 1
ATOM 707 C C . GLN B 1 32 ? 36.244 37.192 35.985 1.00 17.61 250 GLN C C 1
ATOM 708 O O . GLN B 1 32 ? 35.356 37.813 36.553 1.00 17.38 250 GLN C O 1
ATOM 714 N N . GLU B 1 33 ? 37.393 37.762 35.628 1.00 17.31 251 GLU C N 1
ATOM 715 C CA . GLU B 1 33 ? 37.632 39.164 35.893 1.00 15.36 251 GLU C CA 1
ATOM 716 C C . GLU B 1 33 ? 36.731 40.039 34.987 1.00 15.84 251 GLU C C 1
ATOM 717 O O . GLU B 1 33 ? 36.182 41.038 35.482 1.00 15.66 251 GLU C O 1
ATOM 723 N N . ILE B 1 34 ? 36.505 39.681 33.727 1.00 14.30 252 ILE C N 1
ATOM 724 C CA . ILE B 1 34 ? 35.524 40.393 32.879 1.00 15.26 252 ILE C CA 1
ATOM 725 C C . ILE B 1 34 ? 34.164 40.367 33.578 1.00 15.78 252 ILE C C 1
ATOM 726 O O . ILE B 1 34 ? 33.467 41.401 33.637 1.00 14.89 252 ILE C O 1
ATOM 731 N N . GLU B 1 35 ? 33.742 39.223 34.090 1.00 14.32 253 GLU C N 1
ATOM 732 C CA . GLU B 1 35 ? 32.474 39.175 34.802 1.00 15.10 253 GLU C CA 1
ATOM 733 C C . GLU B 1 35 ? 32.426 40.014 36.041 1.00 14.73 253 GLU C C 1
ATOM 734 O O . GLU B 1 35 ? 31.417 40.709 36.281 1.00 15.48 253 GLU C O 1
ATOM 740 N N . ARG B 1 36 ? 33.493 40.030 36.821 1.00 15.97 254 ARG C N 1
ATOM 741 C CA . ARG B 1 36 ? 33.523 40.842 38.011 1.00 15.83 254 ARG C CA 1
ATOM 742 C C . ARG B 1 36 ? 33.414 42.316 37.657 1.00 15.81 254 ARG C C 1
ATOM 743 O O . ARG B 1 36 ? 32.621 43.064 38.277 1.00 16.18 254 ARG C O 1
ATOM 751 N N . LEU B 1 37 ? 34.157 42.777 36.632 1.00 14.22 255 LEU C N 1
ATOM 75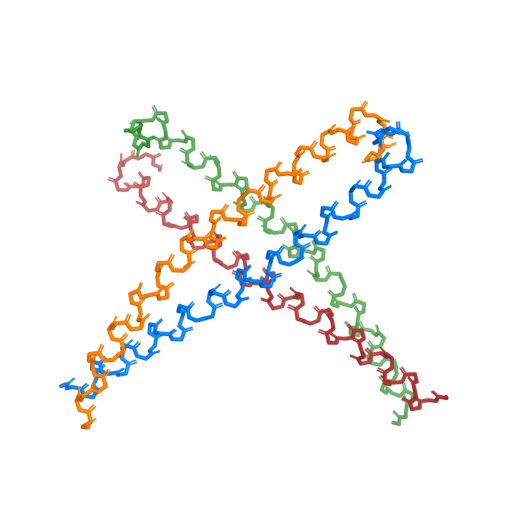2 C CA . LEU B 1 37 ? 34.092 44.207 36.250 1.00 14.31 255 LEU C CA 1
ATOM 753 C C . LEU B 1 37 ? 32.721 44.561 35.624 1.00 15.13 255 LEU C C 1
ATOM 754 O O . LEU B 1 37 ? 32.165 45.630 35.904 1.00 14.85 255 LEU C O 1
ATOM 759 N N . ASN B 1 38 ? 32.110 43.668 34.843 1.00 14.15 256 ASN C N 1
ATOM 760 C CA . ASN B 1 38 ? 30.803 43.949 34.310 1.00 14.75 256 ASN C CA 1
ATOM 761 C C . ASN B 1 38 ? 29.759 44.040 35.451 1.00 15.37 256 ASN C C 1
ATOM 762 O O . ASN B 1 38 ? 28.847 44.836 35.364 1.00 15.82 256 ASN C O 1
ATOM 767 N N . LYS B 1 39 ? 29.902 43.192 36.483 1.00 15.98 257 LYS C N 1
ATOM 768 C CA . LYS B 1 39 ? 28.944 43.295 37.595 1.00 15.39 257 LYS C CA 1
ATOM 769 C C . LYS B 1 39 ? 29.108 44.603 38.340 1.00 15.28 257 LYS C C 1
ATOM 770 O O . LYS B 1 39 ? 28.061 45.197 38.733 1.00 15.68 257 LYS C O 1
ATOM 776 N N . LEU B 1 40 ? 30.330 45.146 38.518 1.00 14.91 258 LEU C N 1
ATOM 777 C CA . LEU B 1 40 ? 30.479 46.512 39.021 1.00 15.88 258 LEU C CA 1
ATOM 778 C C . LEU B 1 40 ? 29.753 47.527 38.188 1.00 14.10 258 LEU C C 1
ATOM 779 O O . LEU B 1 40 ? 29.151 48.412 38.693 1.00 15.62 258 LEU C O 1
ATOM 784 N N . LEU B 1 41 ? 29.860 47.422 36.860 1.00 14.00 259 LEU C N 1
ATOM 785 C CA . LEU B 1 41 ? 29.132 48.373 35.987 1.00 14.27 259 LEU C CA 1
ATOM 786 C C . LEU B 1 41 ? 27.645 48.183 36.201 1.00 14.96 259 LEU C C 1
ATOM 787 O O . LEU B 1 41 ? 26.928 49.182 36.271 1.00 16.66 259 LEU C O 1
ATOM 792 N N . LYS B 1 42 ? 27.159 46.982 36.250 1.00 15.36 260 LYS C N 1
ATOM 793 C CA . LYS B 1 42 ? 25.709 46.747 36.353 1.00 16.70 260 LYS C CA 1
ATOM 794 C C . LYS B 1 42 ? 25.175 47.313 37.649 1.00 17.87 260 LYS C C 1
ATOM 795 O O . LYS B 1 42 ? 24.139 48.045 37.612 1.00 19.19 260 LYS C O 1
ATOM 801 N N . GLN B 1 43 ? 25.902 47.140 38.749 1.00 16.43 261 GLN C N 1
ATOM 802 C CA . GLN B 1 43 ? 25.382 47.635 40.035 1.00 17.71 261 GLN C CA 1
ATOM 803 C C . GLN B 1 43 ? 25.394 49.128 40.075 1.00 17.01 261 GLN C C 1
ATOM 804 O O . GLN B 1 43 ? 24.624 49.683 40.869 1.00 19.34 261 GLN C O 1
ATOM 810 N N . ASN B 1 44 ? 26.151 49.827 39.283 1.00 16.36 262 ASN C N 1
ATOM 811 C CA . ASN B 1 44 ? 26.169 51.282 39.208 1.00 16.74 262 ASN C CA 1
ATOM 812 C C . ASN B 1 44 ? 25.321 51.888 38.097 1.00 16.36 262 ASN C C 1
ATOM 813 O O . ASN B 1 44 ? 25.352 53.042 37.842 1.00 17.87 262 ASN C O 1
ATOM 818 N N . GLY B 1 45 ? 24.538 51.001 37.472 1.00 17.84 263 GLY C N 1
ATOM 819 C CA . GLY B 1 45 ? 23.588 51.476 36.460 1.00 19.35 263 GLY C CA 1
ATOM 820 C C . GLY B 1 45 ? 24.171 51.716 35.127 1.00 18.60 263 GLY C C 1
ATOM 821 O O . GLY B 1 45 ? 23.573 52.456 34.347 1.00 20.77 263 GLY C O 1
ATOM 822 N N . LEU B 1 46 ? 25.354 51.161 34.847 1.00 18.39 264 LEU C N 1
ATOM 823 C CA . LEU B 1 46 ? 26.029 51.406 33.594 1.00 18.95 264 LEU C CA 1
ATOM 824 C C . LEU B 1 46 ? 25.844 50.266 32.579 1.00 19.54 264 LEU C C 1
ATOM 825 O O . LEU B 1 46 ? 26.401 50.405 31.489 1.00 23.67 264 LEU C O 1
ATOM 830 N N . LEU B 1 47 ? 24.939 49.336 32.865 1.00 21.07 265 LEU C N 1
ATOM 831 C CA . LEU B 1 47 ? 24.721 48.112 31.990 1.00 26.84 265 LEU C CA 1
ATOM 832 C C . LEU B 1 47 ? 23.223 47.794 31.985 1.00 31.51 265 LEU C C 1
ATOM 833 O O . LEU B 1 47 ? 22.777 46.615 32.102 1.00 32.99 265 LEU C O 1
ATOM 838 N N . GLY B 1 48 ? 22.418 48.844 31.905 1.00 29.95 266 GLY C N 1
ATOM 839 C CA . GLY B 1 48 ? 20.930 48.660 32.030 1.00 33.37 266 GLY C CA 1
ATOM 840 C C . GLY B 1 48 ? 20.265 47.993 30.818 1.00 37.27 266 GLY C C 1
ATOM 841 O O . GLY B 1 48 ? 20.847 48.027 29.716 1.00 39.88 266 GLY C O 1
ATOM 842 N N . ASP B 1 49 ? 19.061 47.406 31.002 1.00 39.96 267 ASP C N 1
ATOM 843 C CA . ASP B 1 49 ? 18.231 46.904 29.864 1.00 42.99 267 ASP C CA 1
ATOM 844 C C . ASP B 1 49 ? 18.213 47.916 28.703 1.00 43.32 267 ASP C C 1
ATOM 845 O O . ASP B 1 49 ? 18.086 49.152 28.913 1.00 44.57 267 ASP C O 1
ATOM 850 N N . GLY C 1 1 ? 39.921 50.614 -10.380 1.00 41.42 219 GLY B N 1
ATOM 851 C CA . GLY C 1 1 ? 40.588 51.904 -9.944 1.00 41.30 219 GLY B CA 1
ATOM 852 C C . GLY C 1 1 ? 41.504 51.693 -8.739 1.00 39.05 219 GLY B C 1
ATOM 853 O O . GLY C 1 1 ? 41.320 50.711 -8.008 1.00 42.01 219 GLY B O 1
ATOM 854 N N . SER C 1 2 ? 42.539 52.511 -8.534 1.00 41.94 220 SER B N 1
ATOM 855 C CA . SER C 1 2 ? 43.252 52.294 -7.278 1.00 36.79 220 SER B CA 1
ATOM 856 C C . SER C 1 2 ? 42.285 52.685 -6.152 1.00 31.26 220 SER B C 1
ATOM 857 O O . SER C 1 2 ? 42.094 51.955 -5.167 1.00 25.42 220 SER B O 1
ATOM 860 N N . GLU C 1 3 ? 41.711 53.869 -6.298 1.00 27.31 221 GLU B N 1
ATOM 861 C CA . GLU C 1 3 ? 40.829 54.404 -5.248 1.00 23.33 221 GLU B CA 1
ATOM 862 C C . GLU C 1 3 ? 39.546 53.598 -5.130 1.00 22.10 221 GLU B C 1
ATOM 863 O O . GLU C 1 3 ? 38.856 53.630 -4.122 1.00 17.92 221 GLU B O 1
ATOM 874 N N . ARG C 1 4 ? 39.184 52.862 -6.178 1.00 21.70 222 ARG B N 1
ATOM 875 C CA . ARG C 1 4 ? 38.029 52.056 -6.186 1.00 22.56 222 ARG B CA 1
ATOM 876 C C . ARG C 1 4 ? 38.012 50.975 -5.065 1.00 20.74 222 ARG B C 1
ATOM 877 O O . ARG C 1 4 ? 36.961 50.508 -4.574 1.00 23.21 222 ARG B O 1
ATOM 885 N N . GLN C 1 5 ? 39.224 50.623 -4.591 1.00 19.65 223 GLN B N 1
ATOM 886 C CA . GLN C 1 5 ? 39.358 49.748 -3.407 1.00 19.04 223 GLN B CA 1
ATOM 887 C C . GLN C 1 5 ? 38.669 50.290 -2.171 1.00 16.34 223 GLN B C 1
ATOM 888 O O . GLN C 1 5 ? 38.315 49.523 -1.284 1.00 17.11 223 GLN B O 1
ATOM 894 N N . ILE C 1 6 ? 38.550 51.614 -2.068 1.00 14.96 224 ILE B N 1
ATOM 895 C CA . ILE C 1 6 ? 37.970 52.213 -0.866 1.00 15.16 224 ILE B CA 1
ATOM 896 C C . ILE C 1 6 ? 36.598 51.699 -0.553 1.00 15.41 224 ILE B C 1
ATOM 897 O O . ILE C 1 6 ? 36.306 51.194 0.559 1.00 15.08 224 ILE B O 1
ATOM 902 N N . LEU C 1 7 ? 35.700 51.781 -1.516 1.00 14.62 225 LEU B N 1
ATOM 903 C CA . LEU C 1 7 ? 34.344 51.346 -1.261 1.00 14.44 225 LEU B CA 1
ATOM 904 C C . LEU C 1 7 ? 34.305 49.850 -1.031 1.00 15.02 225 LEU B C 1
ATOM 905 O O . LEU C 1 7 ? 33.555 49.360 -0.130 1.00 14.67 225 LEU B O 1
ATOM 910 N N . ARG C 1 8 ? 35.081 49.095 -1.789 1.00 14.47 226 ARG B N 1
ATOM 911 C CA . ARG C 1 8 ? 35.024 47.656 -1.675 1.00 15.02 226 ARG B CA 1
ATOM 912 C C . ARG C 1 8 ? 35.436 47.248 -0.261 1.00 13.80 226 ARG B C 1
ATOM 913 O O . ARG C 1 8 ? 34.747 46.401 0.377 1.00 14.49 226 ARG B O 1
ATOM 928 N N . LEU C 1 9 ? 36.571 47.770 0.218 1.00 13.74 227 LEU B N 1
ATOM 929 C CA . LEU C 1 9 ? 36.976 47.476 1.603 1.00 12.98 227 LEU B CA 1
ATOM 930 C C . LEU C 1 9 ? 36.025 47.932 2.650 1.00 12.59 227 LEU B C 1
ATOM 931 O O . LEU C 1 9 ? 35.726 47.214 3.621 1.00 12.07 227 LEU B O 1
ATOM 936 N N . LYS C 1 10 ? 35.477 49.135 2.496 1.00 12.42 228 LYS B N 1
ATOM 937 C CA . LYS C 1 10 ? 34.483 49.616 3.420 1.00 12.53 228 LYS B CA 1
ATOM 938 C C . LYS C 1 10 ? 33.316 48.686 3.572 1.00 12.44 228 LYS B C 1
ATOM 939 O O . LYS C 1 10 ? 32.909 48.318 4.677 1.00 12.72 228 LYS B O 1
ATOM 945 N N . GLN C 1 11 ? 32.794 48.231 2.448 1.00 13.34 229 GLN B N 1
ATOM 946 C CA . GLN C 1 11 ? 31.648 47.391 2.482 1.00 13.29 229 GLN B CA 1
ATOM 947 C C . GLN C 1 11 ? 31.945 45.971 2.956 1.00 13.45 229 GLN B C 1
ATOM 948 O O . GLN C 1 11 ? 31.118 45.382 3.685 1.00 13.40 229 GLN B O 1
ATOM 954 N N . ILE C 1 12 ? 33.078 45.405 2.568 1.00 12.56 230 ILE B N 1
ATOM 955 C CA . ILE C 1 12 ? 33.485 44.120 3.130 1.00 13.36 230 ILE B CA 1
ATOM 956 C C . ILE C 1 12 ? 33.598 44.249 4.670 1.00 11.52 230 ILE B C 1
ATOM 957 O O . ILE C 1 12 ? 33.116 43.372 5.399 1.00 12.47 230 ILE B O 1
ATOM 962 N N . ASN C 1 13 ? 34.239 45.310 5.133 1.00 10.65 231 ASN B N 1
ATOM 963 C CA . ASN C 1 13 ? 34.514 45.400 6.549 1.00 11.00 231 ASN B CA 1
ATOM 964 C C . ASN C 1 13 ? 33.203 45.513 7.314 1.00 10.40 231 ASN B C 1
ATOM 965 O O . ASN C 1 13 ? 33.096 44.983 8.408 1.00 11.08 231 ASN B O 1
ATOM 970 N N . ILE C 1 14 ? 32.162 46.169 6.805 1.00 10.80 232 ILE B N 1
ATOM 971 C CA . ILE C 1 14 ? 30.876 46.214 7.465 1.00 11.75 232 ILE B CA 1
ATOM 972 C C . ILE C 1 14 ? 30.253 44.792 7.546 1.00 12.04 232 ILE B C 1
ATOM 973 O O . ILE C 1 14 ? 29.710 44.405 8.573 1.00 11.85 232 ILE B O 1
ATOM 978 N N . GLN C 1 15 ? 30.361 44.049 6.442 1.00 11.81 233 GLN B N 1
ATOM 979 C CA . GLN C 1 15 ? 29.842 42.675 6.474 1.00 12.29 233 GLN B CA 1
ATOM 980 C C . GLN C 1 15 ? 30.628 41.797 7.452 1.00 11.76 233 GLN B C 1
ATOM 981 O O . GLN C 1 15 ? 30.006 41.013 8.205 1.00 12.15 233 GLN B O 1
ATOM 987 N N . LEU C 1 16 ? 31.945 41.955 7.492 1.00 10.72 234 LEU B N 1
ATOM 988 C CA . LEU C 1 16 ? 32.703 41.144 8.459 1.00 11.15 234 LEU B CA 1
ATOM 989 C C . LEU C 1 16 ? 32.385 41.546 9.906 1.00 11.70 234 LEU B C 1
ATOM 990 O O . LEU C 1 16 ? 32.292 40.695 10.783 1.00 11.65 234 LEU B O 1
ATOM 995 N N . ALA C 1 17 ? 32.211 42.843 10.187 1.00 10.50 235 ALA B N 1
ATOM 996 C CA . ALA C 1 17 ? 31.877 43.287 11.508 1.00 11.07 235 ALA B CA 1
ATOM 997 C C . ALA C 1 17 ? 30.569 42.689 11.936 1.00 11.07 235 ALA B C 1
ATOM 998 O O . ALA C 1 17 ? 30.399 42.282 13.125 1.00 12.35 235 ALA B O 1
ATOM 1000 N N . THR C 1 18 ? 29.581 42.578 11.034 1.00 11.72 236 THR B N 1
ATOM 1001 C CA . THR C 1 18 ? 28.308 41.978 11.332 1.00 12.60 236 THR B CA 1
ATOM 1002 C C . THR C 1 18 ? 28.447 40.478 11.595 1.00 12.77 236 THR B C 1
ATOM 1003 O O . THR C 1 18 ? 27.863 39.945 12.571 1.00 13.28 236 THR B O 1
ATOM 1007 N N . LYS C 1 19 ? 29.239 39.820 10.769 1.00 11.66 237 LYS B N 1
ATOM 1008 C CA . LYS C 1 19 ? 29.412 38.361 10.884 1.00 12.96 237 LYS B CA 1
ATOM 1009 C C . LYS C 1 19 ? 30.063 38.094 12.252 1.00 12.88 237 LYS B C 1
ATOM 1010 O O . LYS C 1 19 ? 29.685 37.095 12.885 1.00 14.51 237 LYS B O 1
ATOM 1016 N N . ILE C 1 20 ? 31.025 38.900 12.712 1.00 11.15 238 ILE B N 1
ATOM 1017 C CA . ILE C 1 20 ? 31.615 38.692 14.026 1.00 10.76 238 ILE B CA 1
ATOM 1018 C C . ILE C 1 20 ? 30.496 38.708 15.067 1.00 11.63 238 ILE B C 1
ATOM 1019 O O . ILE C 1 20 ? 30.534 37.850 16.000 1.00 11.91 238 ILE B O 1
ATOM 1024 N N . GLN C 1 21 ? 29.549 39.629 15.028 1.00 10.88 239 GLN B N 1
ATOM 1025 C CA . GLN C 1 21 ? 28.533 39.625 16.043 1.00 11.91 239 GLN B CA 1
ATOM 1026 C C . GLN C 1 21 ? 27.651 38.360 16.026 1.00 13.08 239 GLN B C 1
ATOM 1027 O O . GLN C 1 21 ? 27.369 37.810 17.080 1.00 14.46 239 GLN B O 1
ATOM 1033 N N . HIS C 1 22 ? 27.363 37.912 14.822 1.00 12.73 240 HIS B N 1
ATOM 1034 C CA . HIS C 1 22 ? 26.593 36.594 14.731 1.00 14.58 240 HIS B CA 1
ATOM 1035 C C . HIS C 1 22 ? 27.411 35.456 15.290 1.00 15.85 240 HIS B C 1
ATOM 1036 O O . HIS C 1 22 ? 26.867 34.615 16.032 1.00 16.31 240 HIS B O 1
ATOM 1043 N N . LEU C 1 23 ? 28.702 35.430 15.032 1.00 13.15 241 LEU B N 1
ATOM 1044 C CA . LEU C 1 23 ? 29.529 34.323 15.486 1.00 13.41 241 LEU B CA 1
ATOM 1045 C C . LEU C 1 23 ? 29.706 34.474 16.960 1.00 13.29 241 LEU B C 1
ATOM 1046 O O . LEU C 1 23 ? 29.789 33.451 17.705 1.00 13.70 241 LEU B O 1
ATOM 1051 N N . GLU C 1 24 ? 29.744 35.679 17.558 1.00 12.73 242 GLU B N 1
ATOM 1052 C CA . GLU C 1 24 ? 29.879 35.798 19.006 1.00 12.83 242 GLU B CA 1
ATOM 1053 C C . GLU C 1 24 ? 28.608 35.231 19.643 1.00 16.35 242 GLU B C 1
ATOM 1054 O O . GLU C 1 24 ? 28.745 34.639 20.764 1.00 16.97 242 GLU B O 1
ATOM 1060 N N . PHE C 1 25 ? 27.457 35.450 19.047 1.00 14.35 243 PHE B N 1
ATOM 1061 C CA . PHE C 1 25 ? 26.232 35.008 19.702 1.00 18.97 243 PHE B CA 1
ATOM 1062 C C . PHE C 1 25 ? 26.267 33.502 19.717 1.00 18.54 243 PHE B C 1
ATOM 1063 O O . PHE C 1 25 ? 25.912 32.887 20.754 1.00 19.94 243 PHE B O 1
ATOM 1078 N N . SER C 1 26 ? 26.611 32.882 18.576 1.00 16.96 244 SER B N 1
ATOM 1079 C CA . SER C 1 26 ? 26.590 31.417 18.455 1.00 17.48 244 SER B CA 1
ATOM 1080 C C . SER C 1 26 ? 27.634 30.834 19.318 1.00 16.02 244 SER B C 1
ATOM 1081 O O . SER C 1 26 ? 27.337 29.790 20.015 1.00 16.89 244 SER B O 1
ATOM 1086 N N . SER C 1 27 ? 28.783 31.426 19.511 1.00 15.70 245 SER B N 1
ATOM 1087 C CA . SER C 1 27 ? 29.810 30.941 20.388 1.00 16.86 245 SER B CA 1
ATOM 1088 C C . SER C 1 27 ? 29.238 31.006 21.824 1.00 18.05 245 SER B C 1
ATOM 1089 O O . SER C 1 27 ? 29.426 30.033 22.614 1.00 17.44 245 SER B O 1
ATOM 1092 N N . SER C 1 28 ? 28.522 32.067 22.177 1.00 18.83 246 SER B N 1
ATOM 1093 C CA . SER C 1 28 ? 28.012 32.215 23.553 1.00 19.59 246 SER B CA 1
ATOM 1094 C C . SER C 1 28 ? 26.983 31.165 23.814 1.00 19.12 246 SER B C 1
ATOM 1095 O O . SER C 1 28 ? 26.955 30.633 24.983 1.00 21.25 246 SER B O 1
ATOM 1100 N N . GLU C 1 29 ? 26.162 30.823 22.818 1.00 18.19 247 GLU B N 1
ATOM 1101 C CA . GLU C 1 29 ? 25.140 29.790 23.014 1.00 20.22 247 GLU B CA 1
ATOM 1102 C C . GLU C 1 29 ? 25.817 28.486 23.269 1.00 18.44 247 GLU B C 1
ATOM 1103 O O . GLU C 1 29 ? 25.318 27.689 24.099 1.00 18.22 247 GLU B O 1
ATOM 1109 N N . LYS C 1 30 ? 26.916 28.186 22.585 1.00 16.11 248 LYS B N 1
ATOM 1110 C CA . LYS C 1 30 ? 27.638 26.943 22.832 1.00 15.32 248 LYS B CA 1
ATOM 1111 C C . LYS C 1 30 ? 28.259 26.994 24.207 1.00 17.37 248 LYS B C 1
ATOM 1112 O O . LYS C 1 30 ? 28.238 25.951 24.916 1.00 16.91 248 LYS B O 1
ATOM 1118 N N . GLU C 1 31 ? 28.860 28.095 24.664 1.00 17.56 249 GLU B N 1
ATOM 1119 C CA . GLU C 1 31 ? 29.405 28.167 26.048 1.00 19.98 249 GLU B CA 1
ATOM 1120 C C . GLU C 1 31 ? 28.298 27.878 27.051 1.00 20.31 249 GLU B C 1
ATOM 1121 O O . GLU C 1 31 ? 28.523 27.224 28.077 1.00 21.28 249 GLU B O 1
ATOM 1132 N N . GLN C 1 32 ? 27.120 28.416 26.855 1.00 19.50 250 GLN B N 1
ATOM 1133 C CA . GLN C 1 32 ? 26.055 28.215 27.869 1.00 20.63 250 GLN B CA 1
ATOM 1134 C C . GLN C 1 32 ? 25.672 26.739 27.856 1.00 19.51 250 GLN B C 1
ATOM 1135 O O . GLN C 1 32 ? 25.363 26.193 28.932 1.00 19.16 250 GLN B O 1
ATOM 1141 N N . GLU C 1 33 ? 25.693 26.037 26.721 1.00 18.12 251 GLU B N 1
ATOM 1142 C CA . GLU C 1 33 ? 25.359 24.615 26.649 1.00 16.29 251 GLU B CA 1
ATOM 1143 C C . GLU C 1 33 ? 26.428 23.789 27.343 1.00 15.91 251 GLU B C 1
ATOM 1144 O O . GLU C 1 33 ? 26.088 22.909 28.165 1.00 15.36 251 GLU B O 1
ATOM 1150 N N . ILE C 1 34 ? 27.687 24.166 27.203 1.00 15.28 252 ILE B N 1
ATOM 1151 C CA . ILE C 1 34 ? 28.793 23.535 27.898 1.00 14.53 252 ILE B CA 1
ATOM 1152 C C . ILE C 1 34 ? 28.629 23.675 29.416 1.00 15.25 252 ILE B C 1
ATOM 1153 O O . ILE C 1 34 ? 28.784 22.692 30.138 1.00 15.62 252 ILE B O 1
ATOM 1158 N N . GLU C 1 35 ? 28.246 24.856 29.845 1.00 16.37 253 GLU B N 1
ATOM 1159 C CA . GLU C 1 35 ? 28.068 25.038 31.292 1.00 17.03 253 GLU B CA 1
ATOM 1160 C C . GLU C 1 35 ? 26.922 24.201 31.767 1.00 18.17 253 GLU B C 1
ATOM 1161 O O . GLU C 1 35 ? 27.046 23.563 32.840 1.00 19.11 253 GLU B O 1
ATOM 1167 N N . ARG C 1 36 ? 25.807 24.197 31.061 1.00 17.65 254 ARG B N 1
ATOM 1168 C CA . ARG C 1 36 ? 24.695 23.320 31.393 1.00 18.46 254 ARG B CA 1
ATOM 1169 C C . ARG C 1 36 ? 25.065 21.838 31.504 1.00 16.37 254 ARG B C 1
ATOM 1170 O O . ARG C 1 36 ? 24.685 21.175 32.481 1.00 16.98 254 ARG B O 1
ATOM 1178 N N . LEU C 1 37 ? 25.811 21.300 30.578 1.00 16.04 255 LEU B N 1
ATOM 1179 C CA . LEU C 1 37 ? 26.215 19.964 30.571 1.00 14.21 255 LEU B CA 1
ATOM 1180 C C . LEU C 1 37 ? 27.220 19.688 31.737 1.00 14.67 255 LEU B C 1
ATOM 1181 O O . LEU C 1 37 ? 27.106 18.621 32.368 1.00 15.74 255 LEU B O 1
ATOM 1186 N N . ASN C 1 38 ? 28.166 20.614 31.931 1.00 15.27 256 ASN B N 1
ATOM 1187 C CA . ASN C 1 38 ? 29.105 20.422 33.056 1.00 15.52 256 ASN B CA 1
ATOM 1188 C C . ASN C 1 38 ? 28.324 20.349 34.364 1.00 16.41 256 ASN B C 1
ATOM 1189 O O . ASN C 1 38 ? 28.643 19.507 35.218 1.00 17.48 256 ASN B O 1
ATOM 1194 N N . LYS C 1 39 ? 27.297 21.206 34.547 1.00 16.69 257 LYS B N 1
ATOM 1195 C CA . LYS C 1 39 ? 26.493 21.132 35.804 1.00 17.75 257 LYS B CA 1
ATOM 1196 C C . LYS C 1 39 ? 25.767 19.845 35.934 1.00 17.78 257 LYS B C 1
ATOM 1197 O O . LYS C 1 39 ? 25.705 19.282 37.058 1.00 19.22 257 LYS B O 1
ATOM 1203 N N . LEU C 1 40 ? 25.230 19.299 34.854 1.00 18.22 258 LEU B N 1
ATOM 1204 C CA . LEU C 1 40 ? 24.501 18.050 34.883 1.00 19.93 258 LEU B CA 1
ATOM 1205 C C . LEU C 1 40 ? 25.454 16.951 35.266 1.00 18.15 258 LEU B C 1
ATOM 1206 O O . LEU C 1 40 ? 25.120 16.065 36.119 1.00 19.05 258 LEU B O 1
ATOM 1211 N N . LEU C 1 41 ? 26.651 16.946 34.710 1.00 18.33 259 LEU B N 1
ATOM 1212 C CA . LEU C 1 41 ? 27.635 15.893 34.972 1.00 19.01 259 LEU B CA 1
ATOM 1213 C C . LEU C 1 41 ? 28.066 16.041 36.436 1.00 18.42 259 LEU B C 1
ATOM 1214 O O . LEU C 1 41 ? 28.114 15.022 37.152 1.00 18.30 259 LEU B O 1
ATOM 1219 N N . LYS C 1 42 ? 28.293 17.231 36.897 1.00 19.15 260 LYS B N 1
ATOM 1220 C CA . LYS C 1 42 ? 28.727 17.418 38.299 1.00 20.92 260 LYS B CA 1
ATOM 1221 C C . LYS C 1 42 ? 27.652 16.937 39.281 1.00 21.59 260 LYS B C 1
ATOM 1222 O O . LYS C 1 42 ? 27.999 16.284 40.277 1.00 21.14 260 LYS B O 1
ATOM 1228 N N . GLN C 1 43 ? 26.389 17.267 39.022 1.00 19.80 261 GLN B N 1
ATOM 1229 C CA . GLN C 1 43 ? 25.248 16.910 39.925 1.00 20.67 261 GLN B CA 1
ATOM 1230 C C . GLN C 1 43 ? 25.162 15.414 39.944 1.00 20.11 261 GLN B C 1
ATOM 1231 O O . GLN C 1 43 ? 24.742 14.827 40.983 1.00 21.88 261 GLN B O 1
ATOM 1242 N N . ASN C 1 44 ? 25.560 14.699 38.892 1.00 20.95 262 ASN B N 1
ATOM 1243 C CA . ASN C 1 44 ? 25.504 13.230 38.794 1.00 21.75 262 ASN B CA 1
ATOM 1244 C C . ASN C 1 44 ? 26.762 12.504 39.128 1.00 21.31 262 ASN B C 1
ATOM 1245 O O . ASN C 1 44 ? 26.904 11.302 38.875 1.00 22.29 262 ASN B O 1
ATOM 1250 N N . GLY C 1 45 ? 27.689 13.224 39.699 1.00 20.58 263 GLY B N 1
ATOM 1251 C CA . GLY C 1 45 ? 28.918 12.593 40.176 1.00 23.38 263 GLY B CA 1
ATOM 1252 C C . GLY C 1 45 ? 29.939 12.267 39.117 1.00 20.82 263 GLY B C 1
ATOM 1253 O O . GLY C 1 45 ? 30.807 11.449 39.413 1.00 24.63 263 GLY B O 1
ATOM 1254 N N . LEU C 1 46 ? 29.845 12.874 37.934 1.00 20.62 264 LEU B N 1
ATOM 1255 C CA . LEU C 1 46 ? 30.625 12.416 36.744 1.00 22.42 264 LEU B CA 1
ATOM 1256 C C . LEU C 1 46 ? 31.635 13.447 36.295 1.00 21.77 264 LEU B C 1
ATOM 1257 O O . LEU C 1 46 ? 32.247 13.303 35.211 1.00 22.56 264 LEU B O 1
ATOM 1262 N N . LEU C 1 47 ? 31.839 14.481 37.101 1.00 24.58 265 LEU B N 1
ATOM 1263 C CA . LEU C 1 47 ? 32.789 15.519 36.653 1.00 26.95 265 LEU B CA 1
ATOM 1264 C C . LEU C 1 47 ? 33.951 15.526 37.612 1.00 29.93 265 LEU B C 1
ATOM 1265 O O . LEU C 1 47 ? 34.646 16.560 37.745 1.00 31.30 265 LEU B O 1
ATOM 1270 N N . GLY C 1 48 ? 34.250 14.375 38.234 1.00 28.56 266 GLY B N 1
ATOM 1271 C CA . GLY C 1 48 ? 35.341 14.204 39.201 1.00 33.15 266 GLY B CA 1
ATOM 1272 C C . GLY C 1 48 ? 34.921 14.354 40.663 1.00 38.16 266 GLY B C 1
ATOM 1273 O O . GLY C 1 48 ? 33.700 14.424 40.962 1.00 37.09 266 GLY B O 1
ATOM 1274 N N . ASP C 1 49 ? 35.956 14.219 41.537 1.00 41.40 267 ASP B N 1
ATOM 1275 C CA . ASP C 1 49 ? 36.131 14.663 42.967 1.00 45.01 267 ASP B CA 1
ATOM 1276 C C . ASP C 1 49 ? 37.184 13.794 43.670 1.00 45.25 267 ASP B C 1
ATOM 1277 O O . ASP C 1 49 ? 36.894 12.673 44.119 1.00 46.66 267 ASP B O 1
ATOM 1282 N N . GLY D 1 1 ? 58.185 3.015 10.319 1.00 35.19 219 GLY D N 1
ATOM 1283 C CA . GLY D 1 1 ? 59.506 3.203 10.990 1.00 34.67 219 GLY D CA 1
ATOM 1284 C C . GLY D 1 1 ? 59.779 4.656 11.392 1.00 33.56 219 GLY D C 1
ATOM 1285 O O . GLY D 1 1 ? 58.795 5.399 11.628 1.00 34.05 219 GLY D O 1
ATOM 1286 N N . SER D 1 2 ? 61.059 5.057 11.451 1.00 37.44 220 SER D N 1
ATOM 1287 C CA . SER D 1 2 ? 61.483 6.429 11.806 1.00 35.63 220 SER D CA 1
ATOM 1288 C C . SER D 1 2 ? 60.749 7.547 11.020 1.00 32.62 220 SER D C 1
ATOM 1289 O O . SER D 1 2 ? 60.330 8.583 11.619 1.00 29.59 220 SER D O 1
ATOM 1292 N N . GLU D 1 3 ? 60.611 7.399 9.712 1.00 29.62 221 GLU D N 1
ATOM 1293 C CA . GLU D 1 3 ? 59.983 8.443 8.940 1.00 30.06 221 GLU D CA 1
ATOM 1294 C C . GLU D 1 3 ? 58.485 8.578 9.290 1.00 29.43 221 GLU D C 1
ATOM 1295 O O . GLU D 1 3 ? 58.008 9.705 9.471 1.00 24.55 221 GLU D O 1
ATOM 1306 N N . ARG D 1 4 ? 57.785 7.474 9.505 1.00 28.26 222 ARG D N 1
ATOM 1307 C CA . ARG D 1 4 ? 56.388 7.566 9.904 1.00 29.18 222 ARG D CA 1
ATOM 1308 C C . ARG D 1 4 ? 56.240 8.036 11.345 1.00 27.04 222 ARG D C 1
ATOM 1309 O O . ARG D 1 4 ? 55.273 8.661 11.633 1.00 26.31 222 ARG D O 1
ATOM 1317 N N . GLN D 1 5 ? 57.183 7.725 12.223 1.00 25.30 223 GLN D N 1
ATOM 1318 C CA . GLN D 1 5 ? 57.112 8.164 13.589 1.00 24.62 223 GLN D CA 1
ATOM 1319 C C . GLN D 1 5 ? 57.209 9.686 13.531 1.00 19.98 223 GLN D C 1
ATOM 1320 O O . GLN D 1 5 ? 56.453 10.366 14.238 1.00 19.75 223 GLN D O 1
ATOM 1326 N N . ILE D 1 6 ? 58.122 10.232 12.745 1.00 19.68 224 ILE D N 1
ATOM 1327 C CA . ILE D 1 6 ? 58.298 11.701 12.639 1.00 19.39 224 ILE D CA 1
ATOM 1328 C C . ILE D 1 6 ? 57.012 12.241 11.989 1.00 18.00 224 ILE D C 1
ATOM 1329 O O . ILE D 1 6 ? 56.501 13.239 12.506 1.00 17.48 224 ILE D O 1
ATOM 1334 N N . LEU D 1 7 ? 56.401 11.654 10.961 1.00 19.66 225 LEU D N 1
ATOM 1335 C CA . LEU D 1 7 ? 55.173 12.195 10.396 1.00 21.04 225 LEU D CA 1
ATOM 1336 C C . LEU D 1 7 ? 54.031 12.146 11.465 1.00 19.60 225 LEU D C 1
ATOM 1337 O O . LEU D 1 7 ? 53.279 13.115 11.536 1.00 17.77 225 LEU D O 1
ATOM 1342 N N . ARG D 1 8 ? 53.864 11.106 12.281 1.00 18.14 226 ARG D N 1
ATOM 1343 C CA . ARG D 1 8 ? 52.860 11.117 13.378 1.00 17.40 226 ARG D CA 1
ATOM 1344 C C . ARG D 1 8 ? 53.158 12.233 14.420 1.00 16.87 226 ARG D C 1
ATOM 1345 O O . ARG D 1 8 ? 52.234 12.972 14.835 1.00 16.89 226 ARG D O 1
ATOM 1353 N N . LEU D 1 9 ? 54.457 12.462 14.772 1.00 16.02 227 LEU D N 1
ATOM 1354 C CA . LEU D 1 9 ? 54.779 13.544 15.728 1.00 15.91 227 LEU D CA 1
ATOM 1355 C C . LEU D 1 9 ? 54.439 14.867 15.124 1.00 16.10 227 LEU D C 1
ATOM 1356 O O . LEU D 1 9 ? 54.021 15.786 15.876 1.00 14.48 227 LEU D O 1
ATOM 1361 N N . LYS D 1 10 ? 54.660 15.038 13.836 1.00 14.44 228 LYS D N 1
ATOM 1362 C CA . LYS D 1 10 ? 54.324 16.270 13.204 1.00 16.02 228 LYS D CA 1
ATOM 1363 C C . LYS D 1 10 ? 52.802 16.435 13.042 1.00 13.37 228 LYS D C 1
ATOM 1364 O O . LYS D 1 10 ? 52.339 17.567 13.224 1.00 15.59 228 LYS D O 1
ATOM 1370 N N . GLN D 1 11 ? 52.032 15.335 12.871 1.00 14.52 229 GLN D N 1
ATOM 1371 C CA . GLN D 1 11 ? 50.531 15.434 12.885 1.00 15.79 229 GLN D CA 1
ATOM 1372 C C . GLN D 1 11 ? 49.989 15.983 14.216 1.00 14.84 229 GLN D C 1
ATOM 1373 O O . GLN D 1 11 ? 49.196 16.893 14.286 1.00 15.35 229 GLN D O 1
ATOM 1379 N N . ILE D 1 12 ? 50.610 15.500 15.308 1.00 15.08 230 ILE D N 1
ATOM 1380 C CA . ILE D 1 12 ? 50.257 15.972 16.665 1.00 14.45 230 ILE D CA 1
ATOM 1381 C C . ILE D 1 12 ? 50.699 17.363 16.830 1.00 14.58 230 ILE D C 1
ATOM 1382 O O . ILE D 1 12 ? 49.976 18.241 17.400 1.00 15.53 230 ILE D O 1
ATOM 1387 N N . ASN D 1 13 ? 51.946 17.669 16.486 1.00 14.19 231 ASN D N 1
ATOM 1388 C CA . ASN D 1 13 ? 52.448 18.944 16.580 1.00 13.84 231 ASN D CA 1
ATOM 1389 C C . ASN D 1 13 ? 51.590 20.057 15.978 1.00 13.78 231 ASN D C 1
ATOM 1390 O O . ASN D 1 13 ? 51.342 21.091 16.620 1.00 14.65 231 ASN D O 1
ATOM 1395 N N . ILE D 1 14 ? 51.118 19.831 14.754 1.00 13.68 232 ILE D N 1
ATOM 1396 C CA . ILE D 1 14 ? 50.321 20.811 14.093 1.00 13.84 232 ILE D CA 1
ATOM 1397 C C . ILE D 1 14 ? 48.993 21.029 14.859 1.00 12.51 232 ILE D C 1
ATOM 1398 O O . ILE D 1 14 ? 48.462 22.140 14.931 1.00 14.53 232 ILE D O 1
ATOM 1407 N N . GLN D 1 15 ? 48.371 19.924 15.336 1.00 13.68 233 GLN D N 1
ATOM 1408 C CA . GLN D 1 15 ? 47.088 20.058 16.082 1.00 11.86 233 GLN D CA 1
ATOM 1409 C C . GLN D 1 15 ? 47.352 20.940 17.330 1.00 12.18 233 GLN D C 1
ATOM 1410 O O . GLN D 1 15 ? 46.562 21.862 17.613 1.00 13.39 233 GLN D O 1
ATOM 1416 N N . LEU D 1 16 ? 48.402 20.652 18.097 1.00 12.35 234 LEU D N 1
ATOM 1417 C CA . LEU D 1 16 ? 48.694 21.432 19.329 1.00 12.28 234 LEU D CA 1
ATOM 1418 C C . LEU D 1 16 ? 49.037 22.866 19.002 1.00 11.75 234 LEU D C 1
ATOM 1419 O O . LEU D 1 16 ? 48.532 23.776 19.658 1.00 12.88 234 LEU D O 1
ATOM 1424 N N . ALA D 1 17 ? 49.830 23.102 17.992 1.00 12.82 235 ALA D N 1
ATOM 1425 C CA . ALA D 1 17 ? 50.245 24.443 17.678 1.00 12.53 235 ALA D CA 1
ATOM 1426 C C . ALA D 1 17 ? 49.040 25.281 17.196 1.00 12.99 235 ALA D C 1
ATOM 1427 O O . ALA D 1 17 ? 48.991 26.469 17.548 1.00 14.40 235 ALA D O 1
ATOM 1429 N N . THR D 1 18 ? 48.065 24.701 16.468 0.70 9.42 236 THR D N 1
ATOM 1430 C CA . THR D 1 18 ? 46.956 25.516 15.986 1.00 13.51 236 THR D CA 1
ATOM 1431 C C . THR D 1 18 ? 46.033 25.832 17.189 0.70 11.78 236 THR D C 1
ATOM 1432 O O . THR D 1 18 ? 45.527 26.975 17.357 0.70 11.20 236 THR D O 1
ATOM 1439 N N . LYS D 1 19 ? 45.821 24.847 18.093 1.00 12.96 237 LYS D N 1
ATOM 1440 C CA . LYS D 1 19 ? 45.098 25.124 19.319 1.00 13.37 237 LYS D CA 1
ATOM 1441 C C . LYS D 1 19 ? 45.734 26.256 20.092 1.00 12.48 237 LYS D C 1
ATOM 1442 O O . LYS D 1 19 ? 45.027 27.185 20.587 1.00 13.07 237 LYS D O 1
ATOM 1448 N N . ILE D 1 20 ? 47.074 26.286 20.247 1.00 12.06 238 ILE D N 1
ATOM 1449 C CA . ILE D 1 20 ? 47.725 27.310 20.959 1.00 12.16 238 ILE D CA 1
ATOM 1450 C C . ILE D 1 20 ? 47.547 28.693 20.280 1.00 13.70 238 ILE D C 1
ATOM 1451 O O . ILE D 1 20 ? 47.285 29.711 21.019 1.00 13.68 238 ILE D O 1
ATOM 1456 N N . GLN D 1 21 ? 47.630 28.774 18.958 1.00 13.64 239 GLN D N 1
ATOM 1457 C CA . GLN D 1 21 ? 47.439 30.099 18.294 1.00 13.83 239 GLN D CA 1
ATOM 1458 C C . GLN D 1 21 ? 46.093 30.667 18.701 1.00 13.53 239 GLN D C 1
ATOM 1459 O O . GLN D 1 21 ? 45.969 31.870 18.999 1.00 13.67 239 GLN D O 1
ATOM 1465 N N . HIS D 1 22 ? 45.076 29.840 18.701 1.00 11.02 240 HIS D N 1
ATOM 1466 C CA . HIS D 1 22 ? 43.768 30.294 19.069 1.00 12.15 240 HIS D CA 1
ATOM 1467 C C . HIS D 1 22 ? 43.581 30.607 20.509 1.00 12.34 240 HIS D C 1
ATOM 1468 O O . HIS D 1 22 ? 42.896 31.622 20.875 1.00 13.25 240 HIS D O 1
ATOM 1475 N N . LEU D 1 23 ? 44.174 29.861 21.406 1.00 11.52 241 LEU D N 1
ATOM 1476 C CA . LEU D 1 23 ? 44.067 30.195 22.789 1.00 13.31 241 LEU D CA 1
ATOM 1477 C C . LEU D 1 23 ? 44.816 31.450 23.086 1.00 13.05 241 LEU D C 1
ATOM 1478 O O . LEU D 1 23 ? 44.420 32.234 23.970 1.00 14.02 241 LEU D O 1
ATOM 1483 N N . GLU D 1 24 ? 45.925 31.711 22.425 1.00 12.97 242 GLU D N 1
ATOM 1484 C CA . GLU D 1 24 ? 46.643 32.956 22.616 1.00 12.14 242 GLU D CA 1
ATOM 1485 C C . GLU D 1 24 ? 45.821 34.117 22.124 1.00 12.73 242 GLU D C 1
ATOM 1486 O O . GLU D 1 24 ? 45.802 35.206 22.766 1.00 14.12 242 GLU D O 1
ATOM 1497 N N . PHE D 1 25 ? 45.116 33.969 21.009 1.00 12.92 243 PHE D N 1
ATOM 1498 C CA . PHE D 1 25 ? 44.248 35.064 20.543 1.00 13.61 243 PHE D CA 1
ATOM 1499 C C . PHE D 1 25 ? 43.163 35.296 21.535 1.00 13.54 243 PHE D C 1
ATOM 1500 O O . PHE D 1 25 ? 42.875 36.491 21.890 1.00 13.17 243 PHE D O 1
ATOM 1508 N N . SER D 1 26 ? 42.493 34.261 22.057 1.00 12.57 244 SER D N 1
ATOM 1509 C CA . SER D 1 26 ? 41.477 34.437 23.046 1.00 14.85 244 SER D CA 1
ATOM 1510 C C . SER D 1 26 ? 41.943 35.127 24.279 1.00 14.74 244 SER D C 1
ATOM 1511 O O . SER D 1 26 ? 41.271 36.062 24.799 1.00 15.06 244 SER D O 1
ATOM 1514 N N . SER D 1 27 ? 43.021 34.684 24.839 1.00 14.91 245 SER D N 1
ATOM 1515 C CA . SER D 1 27 ? 43.578 35.275 26.056 1.00 15.63 245 SER D CA 1
ATOM 1516 C C . SER D 1 27 ? 43.915 36.732 25.796 1.00 14.78 245 SER D C 1
ATOM 1517 O O . SER D 1 27 ? 43.603 37.595 26.641 1.00 15.32 245 SER D O 1
ATOM 1520 N N . SER D 1 28 ? 44.551 37.053 24.691 1.00 14.41 246 SER D N 1
ATOM 1521 C CA . SER D 1 28 ? 44.941 38.419 24.394 1.00 14.77 246 SER D CA 1
ATOM 1522 C C . SER D 1 28 ? 43.711 39.298 24.274 1.00 15.82 246 SER D C 1
ATOM 1523 O O . SER D 1 28 ? 43.681 40.475 24.743 1.00 14.84 246 SER D O 1
ATOM 1526 N N . GLU D 1 29 ? 42.681 38.832 23.607 1.00 13.85 247 GLU D N 1
ATOM 1527 C CA . GLU D 1 29 ? 41.497 39.640 23.424 1.00 14.48 247 GLU D CA 1
ATOM 1528 C C . GLU D 1 29 ? 40.813 39.860 24.739 1.00 13.39 247 GLU D C 1
ATOM 1529 O O . GLU D 1 29 ? 40.418 41.018 25.011 1.00 13.79 247 GLU D O 1
ATOM 1540 N N . LYS D 1 30 ? 40.744 38.898 25.629 1.00 13.48 248 LYS D N 1
ATOM 1541 C CA . LYS D 1 30 ? 40.167 39.091 26.975 1.00 13.91 248 LYS D CA 1
ATOM 1542 C C . LYS D 1 30 ? 40.989 40.040 27.755 1.00 13.86 248 LYS D C 1
ATOM 1543 O O . LYS D 1 30 ? 40.430 40.855 28.494 1.00 14.24 248 LYS D O 1
ATOM 1549 N N . GLU D 1 31 ? 42.314 40.011 27.677 1.00 13.11 249 GLU D N 1
ATOM 1550 C CA . GLU D 1 31 ? 43.132 40.925 28.455 1.00 13.96 249 GLU D CA 1
ATOM 1551 C C . GLU D 1 31 ? 42.818 42.329 27.986 1.00 14.48 249 GLU D C 1
ATOM 1552 O O . GLU D 1 31 ? 42.718 43.277 28.874 1.00 14.37 249 GLU D O 1
ATOM 1558 N N . GLN D 1 32 ? 42.621 42.572 26.703 1.00 13.32 250 GLN D N 1
ATOM 1559 C CA . GLN D 1 32 ? 42.309 43.948 26.260 1.00 13.33 250 GLN D CA 1
ATOM 1560 C C . GLN D 1 32 ? 40.891 44.358 26.678 1.00 13.63 250 GLN D C 1
ATOM 1561 O O . GLN D 1 32 ? 40.675 45.528 27.009 1.00 14.22 250 GLN D O 1
ATOM 1567 N N . GLU D 1 33 ? 39.951 43.436 26.713 1.00 13.59 251 GLU D N 1
ATOM 1568 C CA . GLU D 1 33 ? 38.581 43.765 27.226 1.00 13.00 251 GLU D CA 1
ATOM 1569 C C . GLU D 1 33 ? 38.648 44.159 28.689 1.00 12.84 251 GLU D C 1
ATOM 1570 O O . GLU D 1 33 ? 37.992 45.108 29.101 1.00 13.08 251 GLU D O 1
ATOM 1576 N N . ILE D 1 34 ? 39.498 43.514 29.486 1.00 12.00 252 ILE D N 1
ATOM 1577 C CA . ILE D 1 34 ? 39.706 43.918 30.883 1.00 13.18 252 ILE D CA 1
ATOM 1578 C C . ILE D 1 34 ? 40.318 45.308 30.918 1.00 13.21 252 ILE D C 1
ATOM 1579 O O . ILE D 1 34 ? 39.841 46.130 31.712 1.00 14.24 252 ILE D O 1
ATOM 1584 N N . GLU D 1 35 ? 41.335 45.627 30.112 1.00 13.59 253 GLU D N 1
ATOM 1585 C CA . GLU D 1 35 ? 41.856 46.994 30.123 1.00 13.95 253 GLU D CA 1
ATOM 1586 C C . GLU D 1 35 ? 40.802 48.006 29.769 1.00 14.90 253 GLU D C 1
ATOM 1587 O O . GLU D 1 35 ? 40.788 49.082 30.405 1.00 14.14 253 GLU D O 1
ATOM 1593 N N . ARG D 1 36 ? 39.943 47.764 28.794 1.00 13.03 254 ARG D N 1
ATOM 1594 C CA . ARG D 1 36 ? 38.934 48.732 28.434 1.00 14.18 254 ARG D CA 1
ATOM 1595 C C . ARG D 1 36 ? 37.951 48.879 29.588 1.00 12.91 254 ARG D C 1
ATOM 1596 O O . ARG D 1 36 ? 37.534 49.996 29.865 1.00 14.03 254 ARG D O 1
ATOM 1604 N N . LEU D 1 37 ? 37.581 47.829 30.281 1.00 13.42 255 LEU D N 1
ATOM 1605 C CA . LEU D 1 37 ? 36.653 47.939 31.431 1.00 12.82 255 LEU D CA 1
ATOM 1606 C C . LEU D 1 37 ? 37.300 48.710 32.559 1.00 13.81 255 LEU D C 1
ATOM 1607 O O . LEU D 1 37 ? 36.669 49.551 33.162 1.00 14.13 255 LEU D O 1
ATOM 1612 N N . ASN D 1 38 ? 38.587 48.517 32.824 1.00 13.19 256 ASN D N 1
ATOM 1613 C CA . ASN D 1 38 ? 39.274 49.330 33.823 1.00 15.46 256 ASN D CA 1
ATOM 1614 C C . ASN D 1 38 ? 39.264 50.761 33.425 1.00 14.27 256 ASN D C 1
ATOM 1615 O O . ASN D 1 38 ? 39.024 51.622 34.327 1.00 15.42 256 ASN D O 1
ATOM 1620 N N . LYS D 1 39 ? 39.559 51.084 32.185 1.00 14.07 257 LYS D N 1
ATOM 1621 C CA . LYS D 1 39 ? 39.460 52.491 31.764 1.00 15.50 257 LYS D CA 1
ATOM 1622 C C . LYS D 1 39 ? 38.079 53.07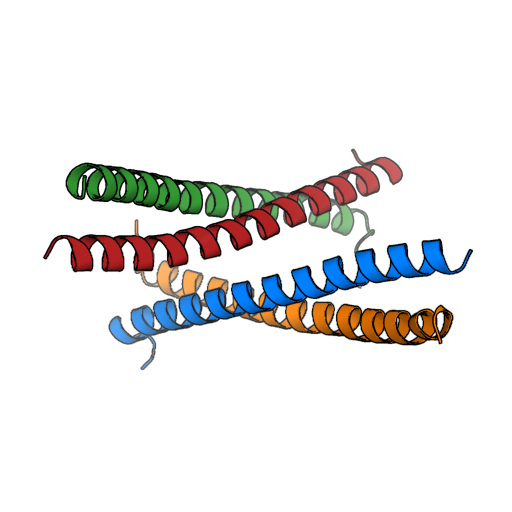4 31.876 1.00 15.31 257 LYS D C 1
ATOM 1623 O O . LYS D 1 39 ? 37.916 54.256 32.271 1.00 15.56 257 LYS D O 1
ATOM 1629 N N . LEU D 1 40 ? 37.075 52.302 31.585 1.00 15.26 258 LEU D N 1
ATOM 1630 C CA . LEU D 1 40 ? 35.679 52.772 31.743 1.00 15.88 258 LEU D CA 1
ATOM 1631 C C . LEU D 1 40 ? 35.292 52.990 33.200 1.00 14.91 258 LEU D C 1
ATOM 1632 O O . LEU D 1 40 ? 34.689 54.065 33.509 1.00 16.61 258 LEU D O 1
ATOM 1637 N N . LEU D 1 41 ? 35.729 52.105 34.085 1.00 15.59 259 LEU D N 1
ATOM 1638 C CA . LEU D 1 41 ? 35.500 52.238 35.501 1.00 17.92 259 LEU D CA 1
ATOM 1639 C C . LEU D 1 41 ? 36.182 53.547 35.976 1.00 18.48 259 LEU D C 1
ATOM 1640 O O . LEU D 1 41 ? 35.610 54.373 36.726 1.00 20.12 259 LEU D O 1
ATOM 1645 N N . LYS D 1 42 ? 37.396 53.833 35.551 1.00 17.81 260 LYS D N 1
ATOM 1646 C CA . LYS D 1 42 ? 38.186 54.990 36.021 1.00 20.46 260 LYS D CA 1
ATOM 1647 C C . LYS D 1 42 ? 37.533 56.230 35.405 1.00 21.11 260 LYS D C 1
ATOM 1648 O O . LYS D 1 42 ? 37.442 57.266 36.096 1.00 22.11 260 LYS D O 1
ATOM 1654 N N . GLN D 1 43 ? 37.040 56.246 34.175 1.00 20.59 261 GLN D N 1
ATOM 1655 C CA . GLN D 1 43 ? 36.354 57.404 33.572 1.00 23.09 261 GLN D CA 1
ATOM 1656 C C . GLN D 1 43 ? 35.160 57.758 34.444 1.00 23.05 261 GLN D C 1
ATOM 1657 O O . GLN D 1 43 ? 34.802 58.932 34.640 1.00 24.01 261 GLN D O 1
ATOM 1663 N N . ASN D 1 44 ? 34.558 56.745 35.016 1.00 22.16 262 ASN D N 1
ATOM 1664 C CA . ASN D 1 44 ? 33.318 56.931 35.852 1.00 23.79 262 ASN D CA 1
ATOM 1665 C C . ASN D 1 44 ? 33.598 57.064 37.342 1.00 25.45 262 ASN D C 1
ATOM 1666 O O . ASN D 1 44 ? 32.649 57.031 38.142 1.00 26.56 262 ASN D O 1
ATOM 1671 N N . GLY D 1 45 ? 34.858 57.259 37.682 1.00 23.97 263 GLY D N 1
ATOM 1672 C CA . GLY D 1 45 ? 35.272 57.488 39.081 1.00 26.75 263 GLY D CA 1
ATOM 1673 C C . GLY D 1 45 ? 35.133 56.271 39.970 1.00 26.32 263 GLY D C 1
ATOM 1674 O O . GLY D 1 45 ? 35.000 56.457 41.176 1.00 29.83 263 GLY D O 1
ATOM 1675 N N . LEU D 1 46 ? 35.076 55.043 39.432 1.00 27.18 264 LEU D N 1
ATOM 1676 C CA . LEU D 1 46 ? 34.790 53.822 40.185 1.00 27.54 264 LEU D CA 1
ATOM 1677 C C . LEU D 1 46 ? 35.974 52.925 40.542 1.00 33.33 264 LEU D C 1
ATOM 1678 O O . LEU D 1 46 ? 35.800 51.848 41.121 1.00 36.21 264 LEU D O 1
ATOM 1683 N N . LEU D 1 47 ? 37.178 53.310 40.151 1.00 38.13 265 LEU D N 1
ATOM 1684 C CA . LEU D 1 47 ? 38.333 52.407 40.484 1.00 40.22 265 LEU D CA 1
ATOM 1685 C C . LEU D 1 47 ? 39.561 53.070 41.078 1.00 42.77 265 LEU D C 1
ATOM 1686 O O . LEU D 1 47 ? 39.753 53.058 42.309 1.00 45.23 265 LEU D O 1
#

GO terms:
  GO:0010043 response to zinc ion (P, IDA)
  GO:0030171 voltage-gated proton channel activity (F, IDA)
  GO:1902600 proton transmembrane transport (P, IDA)
  GO:0009268 response to pH (P, IDA)
  GO:0016020 membrane (C, IC)
  GO:0030670 phagocytic vesicle membrane (C, IDA)
  GO:0042803 protein homodimerization activity (F, IDA)
  GO:1903426 regulation of reactive oxygen species biosynthetic process (P, IMP)
  GO:0051453 regulation of intracellular pH (P, IMP)
  GO:0042802 identical protein binding (F, IPI)

Radius of gyration: 21.95 Å; Cα conta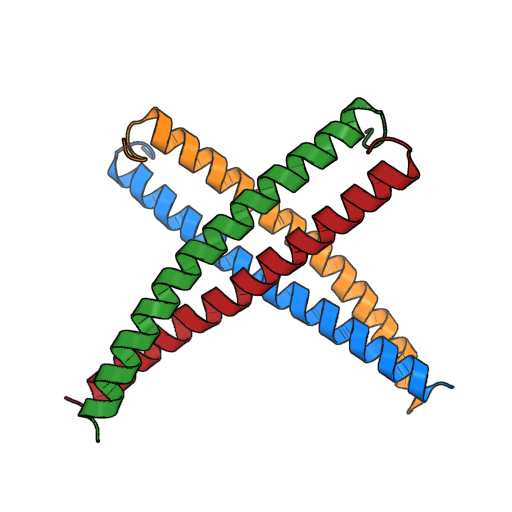cts (8 Å, |Δi|>4): 125; chains: 4; bounding box: 52×57×53 Å

InterPro domains:
  IPR005821 Ion transport domain [PF00520] (96-212)
  IPR027359 Voltage-dependent channel domain superfamily [G3DSA:1.20.120.350] (86-214)
  IPR031844 Voltage-gated hydrogen channel 1, C-terminal membrane-localisation domain [PF16799] (222-269)
  IPR031846 Voltage-gated hydrogen channel 1 [PTHR46480] (21-268)

Sequence (193 aa):
GSERQILRLKQINIQLATKIQHLEFSSSEKEQEIERLNKLLKQNGLLGGSERQILRLKQINIQLATKIQHLEFSSSEKEQEIERLNKLLKQNGLLGDGSERQILRLKQINIQLATKIQHLEFSSSEKEQEIERLNKLLKQNGLLGDGSERQILRLKQINIQLATKIQHLEFSSSEKEQEIERLNKLLKQNGLL

Organism: Mus musc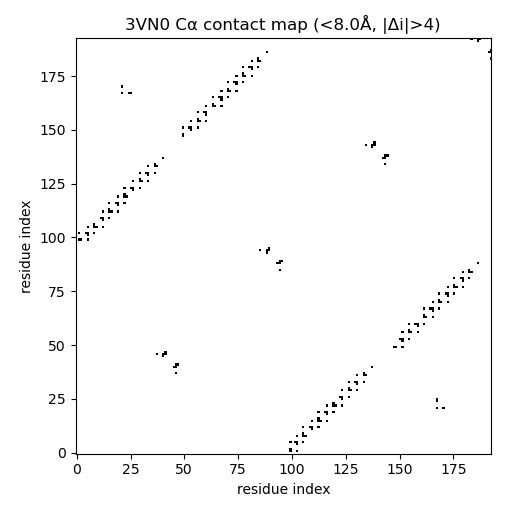ulus (NCBI:txid10090)

CATH classification: 1.20.5.170